Protein AF-A0AA40D6B0-F1 (afdb_monomer_lite)

Organism: NCBI:txid330535

Structure (mmCIF, N/CA/C/O backbone):
data_AF-A0AA40D6B0-F1
#
_entry.id   AF-A0AA40D6B0-F1
#
loop_
_atom_site.group_PDB
_atom_site.id
_atom_site.type_symbol
_atom_site.label_atom_id
_atom_site.label_alt_id
_atom_site.label_comp_id
_atom_site.label_asym_id
_atom_site.label_entity_id
_atom_site.label_seq_id
_atom_site.pdbx_PDB_ins_code
_atom_site.Cartn_x
_atom_site.Cartn_y
_atom_site.Cartn_z
_atom_site.occupancy
_atom_site.B_iso_or_equiv
_atom_site.auth_seq_id
_atom_site.auth_comp_id
_atom_site.auth_asym_id
_atom_site.auth_atom_id
_atom_site.pdbx_PDB_model_num
ATOM 1 N N . MET A 1 1 ? 41.787 24.509 -33.066 1.00 54.81 1 MET A N 1
ATOM 2 C CA . MET A 1 1 ? 41.442 23.442 -34.029 1.00 54.81 1 MET A CA 1
ATOM 3 C C . MET A 1 1 ? 39.941 23.500 -34.248 1.00 54.81 1 MET A C 1
ATOM 5 O O . MET A 1 1 ? 39.210 23.389 -33.275 1.00 54.81 1 MET A O 1
ATOM 9 N N . ALA A 1 2 ? 39.492 23.813 -35.464 1.00 54.34 2 ALA A N 1
ATOM 10 C CA . ALA A 1 2 ? 38.065 23.870 -35.783 1.00 54.34 2 ALA A CA 1
ATOM 11 C C . ALA A 1 2 ? 37.517 22.438 -35.947 1.00 54.34 2 ALA A C 1
ATOM 13 O O . ALA A 1 2 ? 38.224 21.619 -36.532 1.00 54.34 2 ALA A O 1
ATOM 14 N N . PRO A 1 3 ? 36.305 22.114 -35.461 1.00 53.44 3 PRO A N 1
ATOM 15 C CA . PRO A 1 3 ? 35.686 20.817 -35.722 1.00 53.44 3 PRO A CA 1
ATOM 16 C C . PRO A 1 3 ? 35.373 20.719 -37.221 1.00 53.44 3 PRO A C 1
ATOM 18 O O . PRO A 1 3 ? 34.547 21.473 -37.748 1.00 53.44 3 PRO A O 1
ATOM 21 N N . THR A 1 4 ? 36.114 19.857 -37.920 1.00 58.81 4 THR A N 1
ATOM 22 C CA . THR A 1 4 ? 36.087 19.703 -39.384 1.00 58.81 4 THR A CA 1
ATOM 23 C C . THR A 1 4 ? 35.099 18.646 -39.872 1.00 58.81 4 THR A C 1
ATOM 25 O O . THR A 1 4 ? 34.942 18.508 -41.081 1.00 58.81 4 THR A O 1
ATOM 28 N N . SER A 1 5 ? 34.421 17.919 -38.979 1.00 75.69 5 SER A N 1
ATOM 29 C CA . SER A 1 5 ? 33.371 16.973 -39.363 1.00 75.69 5 SER A CA 1
ATOM 30 C C . SER A 1 5 ? 31.989 17.584 -39.141 1.00 75.69 5 SER A C 1
ATOM 32 O O . SER A 1 5 ? 31.692 18.112 -38.068 1.00 75.69 5 SER A O 1
ATOM 34 N N . SER A 1 6 ? 31.136 17.520 -40.165 1.00 80.94 6 SER A N 1
ATOM 35 C CA . SER A 1 6 ? 29.722 17.913 -40.080 1.00 80.94 6 SER A CA 1
ATOM 36 C C . SER A 1 6 ? 28.976 17.142 -38.982 1.00 80.94 6 SER A C 1
ATOM 38 O O . SER A 1 6 ? 28.042 17.676 -38.383 1.00 80.94 6 SER A O 1
ATOM 40 N N . ASP A 1 7 ? 29.423 15.922 -38.681 1.00 86.06 7 ASP A N 1
ATOM 41 C CA . ASP A 1 7 ? 28.786 15.038 -37.706 1.00 86.06 7 ASP A CA 1
ATOM 42 C C . ASP A 1 7 ? 28.981 15.533 -36.266 1.00 86.06 7 ASP A C 1
ATOM 44 O O . ASP A 1 7 ? 28.035 15.525 -35.479 1.00 86.06 7 ASP A O 1
ATOM 48 N N . ASP A 1 8 ? 30.151 16.091 -35.937 1.00 87.38 8 ASP A N 1
ATOM 49 C CA . ASP A 1 8 ? 30.430 16.617 -34.591 1.00 87.38 8 ASP A CA 1
ATOM 50 C C . ASP A 1 8 ? 29.523 17.808 -34.243 1.00 87.38 8 ASP A C 1
ATOM 52 O O . ASP A 1 8 ? 29.125 17.999 -33.092 1.00 87.38 8 ASP A O 1
ATOM 56 N N . ARG A 1 9 ? 29.162 18.616 -35.251 1.00 86.81 9 ARG A N 1
ATOM 57 C CA . ARG A 1 9 ? 28.245 19.752 -35.074 1.00 86.81 9 ARG A CA 1
ATOM 58 C C . ARG A 1 9 ? 26.816 19.290 -34.837 1.00 86.81 9 ARG A C 1
ATOM 60 O O . ARG A 1 9 ? 26.123 19.895 -34.021 1.00 86.81 9 ARG A O 1
ATOM 67 N N . LEU A 1 10 ? 26.386 18.235 -35.530 1.00 90.81 10 LEU A N 1
ATOM 68 C CA . LEU A 1 10 ? 25.055 17.668 -35.348 1.00 90.81 10 LEU A CA 1
ATOM 69 C C . LEU A 1 10 ? 24.913 17.062 -33.949 1.00 90.81 10 LEU A C 1
ATOM 71 O O . LEU A 1 10 ? 23.942 17.371 -33.269 1.00 90.81 10 LEU A O 1
ATOM 75 N N . VAL A 1 11 ? 25.915 16.303 -33.491 1.00 92.06 11 VAL A N 1
ATOM 76 C CA . VAL A 1 11 ? 25.941 15.712 -32.142 1.00 92.06 11 VAL A CA 1
ATOM 77 C C . VAL A 1 11 ? 25.932 16.788 -31.053 1.00 92.06 11 VAL A C 1
ATOM 79 O O . VAL A 1 11 ? 25.199 16.678 -30.069 1.00 92.06 11 VAL A O 1
ATOM 82 N N . ALA A 1 12 ? 26.715 17.859 -31.220 1.00 90.38 12 ALA A N 1
ATOM 83 C CA . ALA A 1 12 ? 26.714 18.973 -30.273 1.00 90.38 12 ALA A CA 1
ATOM 84 C C . ALA A 1 12 ? 25.355 19.692 -30.228 1.00 90.38 12 ALA A C 1
ATOM 86 O O . ALA A 1 12 ? 24.886 20.071 -29.151 1.00 90.38 12 ALA A O 1
ATOM 87 N N . PHE A 1 13 ? 24.705 19.860 -31.382 1.00 93.44 13 PHE A N 1
ATOM 88 C CA . PHE A 1 13 ? 23.382 20.469 -31.470 1.00 93.44 13 PHE A CA 1
ATOM 89 C C . PHE A 1 13 ? 22.302 19.602 -30.815 1.00 93.44 13 PHE A C 1
ATOM 91 O O . PHE A 1 13 ? 21.553 20.118 -29.988 1.00 93.44 13 PHE A O 1
ATOM 98 N N . THR A 1 14 ? 22.244 18.299 -31.118 1.00 95.06 14 THR A N 1
ATOM 99 C CA . THR A 1 14 ? 21.262 17.388 -30.505 1.00 95.06 14 THR A CA 1
ATOM 100 C C . THR A 1 14 ? 21.425 17.333 -28.997 1.00 95.06 14 THR A C 1
ATOM 102 O O . THR A 1 14 ? 20.436 17.485 -28.293 1.00 95.06 14 THR A O 1
ATOM 105 N N . LYS A 1 15 ? 22.661 17.254 -28.493 1.00 94.56 15 LYS A N 1
ATOM 106 C CA . LYS A 1 15 ? 22.916 17.277 -27.048 1.00 94.56 15 LYS A CA 1
ATOM 107 C C . LYS A 1 15 ? 22.452 18.579 -26.391 1.00 94.56 15 LYS A C 1
ATOM 109 O O . LYS A 1 15 ? 21.847 18.561 -25.329 1.00 94.56 15 LYS A O 1
ATOM 114 N N . THR A 1 16 ? 22.702 19.719 -27.036 1.00 96.44 16 THR A N 1
ATOM 115 C CA . THR A 1 16 ? 22.241 21.021 -26.524 1.00 96.44 16 THR A CA 1
ATOM 116 C C . THR A 1 16 ? 20.712 21.099 -26.490 1.00 96.44 16 THR A C 1
ATOM 118 O O . THR A 1 16 ? 20.136 21.676 -25.568 1.00 96.44 16 THR A O 1
ATOM 121 N N . LEU A 1 17 ? 20.048 20.522 -27.494 1.00 95.81 17 LEU A N 1
ATOM 122 C CA . LEU A 1 17 ? 18.593 20.470 -27.575 1.00 95.81 17 LEU A CA 1
ATOM 123 C C . LEU A 1 17 ? 17.996 19.535 -26.511 1.00 95.81 17 LEU A C 1
ATOM 125 O O . LEU A 1 17 ? 17.029 19.917 -25.859 1.00 95.81 17 LEU A O 1
ATOM 129 N N . GLU A 1 18 ? 18.591 18.361 -26.296 1.00 95.00 18 GLU A N 1
ATOM 130 C CA . GLU A 1 18 ? 18.224 17.427 -25.224 1.00 95.00 18 GLU A CA 1
ATOM 131 C C . GLU A 1 18 ? 18.365 18.085 -23.846 1.00 95.00 18 GLU A C 1
ATOM 133 O O . GLU A 1 18 ? 17.383 18.152 -23.109 1.00 95.00 18 GLU A O 1
ATOM 138 N N . ASP A 1 19 ? 19.519 18.693 -23.547 1.00 95.62 19 ASP A N 1
ATOM 139 C CA . ASP A 1 19 ? 19.758 19.408 -22.285 1.00 95.62 19 ASP A CA 1
ATOM 140 C C . ASP A 1 19 ? 18.732 20.538 -22.063 1.00 95.62 19 ASP A C 1
ATOM 142 O O . ASP A 1 19 ? 18.303 20.808 -20.936 1.00 95.62 19 ASP A O 1
ATOM 146 N N . MET A 1 20 ? 18.331 21.234 -23.133 1.00 96.56 20 MET A N 1
ATOM 147 C CA . MET A 1 20 ? 17.322 22.291 -23.063 1.00 96.56 20 MET A CA 1
ATOM 148 C C . MET A 1 20 ? 15.933 21.725 -22.748 1.00 96.56 20 MET A C 1
ATOM 150 O O . MET A 1 20 ? 15.234 22.279 -21.896 1.00 96.56 20 MET A O 1
ATOM 154 N N . ILE A 1 21 ? 15.540 20.631 -23.406 1.00 95.06 21 ILE A N 1
ATOM 155 C CA . ILE A 1 21 ? 14.257 19.958 -23.173 1.00 95.06 21 ILE A CA 1
ATOM 156 C C . ILE A 1 21 ? 14.207 19.402 -21.749 1.00 95.06 21 ILE A C 1
ATOM 158 O O . ILE A 1 21 ? 13.226 19.638 -21.045 1.00 95.06 21 ILE A O 1
ATOM 162 N N . GLU A 1 22 ? 15.267 18.736 -21.289 1.00 94.00 22 GLU A N 1
ATOM 163 C CA . GLU A 1 22 ? 15.346 18.188 -19.933 1.00 94.00 22 GLU A CA 1
ATOM 164 C C . GLU A 1 22 ? 15.198 19.280 -18.872 1.00 94.00 22 GLU A C 1
ATOM 166 O O . GLU A 1 22 ? 14.419 19.125 -17.932 1.00 94.00 22 GLU A O 1
ATOM 171 N N . ARG A 1 23 ? 15.870 20.427 -19.040 1.00 94.50 23 ARG A N 1
ATOM 172 C CA . ARG A 1 23 ? 15.739 21.558 -18.107 1.00 94.50 23 ARG A CA 1
ATOM 173 C C . ARG A 1 23 ? 14.337 22.153 -18.098 1.00 94.50 23 ARG A C 1
ATOM 175 O O . ARG A 1 23 ? 13.827 22.474 -17.026 1.00 94.50 23 ARG A O 1
ATOM 182 N N . GLN A 1 24 ? 13.712 22.308 -19.266 1.00 96.06 24 GLN A N 1
ATOM 183 C CA . GLN A 1 24 ? 12.342 22.819 -19.347 1.00 96.06 24 GLN A CA 1
ATOM 184 C C . GLN A 1 24 ? 11.347 21.853 -18.701 1.00 96.06 24 GLN A C 1
ATOM 186 O O . GLN A 1 24 ? 10.485 22.280 -17.934 1.00 96.06 24 GLN A O 1
ATOM 191 N N . PHE A 1 25 ? 11.497 20.555 -18.956 1.00 95.56 25 PHE A N 1
ATOM 192 C CA . PHE A 1 25 ? 10.619 19.535 -18.400 1.00 95.56 25 PHE A CA 1
ATOM 193 C C . PHE A 1 25 ? 10.797 19.385 -16.884 1.00 95.56 25 PHE A C 1
ATOM 195 O O . PHE A 1 25 ? 9.809 19.345 -16.155 1.00 95.56 25 PHE A O 1
ATOM 202 N N . ALA A 1 26 ? 12.039 19.404 -16.389 1.00 92.12 26 ALA A N 1
ATOM 203 C CA . ALA A 1 26 ? 12.329 19.397 -14.956 1.00 92.12 26 ALA A CA 1
ATOM 204 C C . ALA A 1 26 ? 11.724 20.617 -14.244 1.00 92.12 26 ALA A C 1
ATOM 206 O O . ALA A 1 26 ? 11.118 20.468 -13.184 1.00 92.12 26 ALA A O 1
ATOM 207 N N . GLY A 1 27 ? 11.819 21.808 -14.849 1.00 94.75 27 GLY A N 1
ATOM 208 C CA . GLY A 1 27 ? 11.202 23.022 -14.313 1.00 94.75 27 GLY A CA 1
ATOM 209 C C . GLY A 1 27 ? 9.675 22.935 -14.236 1.00 94.75 27 GLY A C 1
ATOM 210 O O . GLY A 1 27 ? 9.091 23.334 -13.230 1.00 94.75 27 GLY A O 1
ATOM 211 N N . LEU A 1 28 ? 9.028 22.365 -15.258 1.00 95.50 28 LEU A N 1
ATOM 212 C CA . LEU A 1 28 ? 7.577 22.147 -15.268 1.00 95.50 28 LEU A CA 1
ATOM 213 C C . LEU A 1 28 ? 7.137 21.138 -14.203 1.00 95.50 28 LEU A C 1
ATOM 215 O O . LEU A 1 28 ? 6.195 21.416 -13.465 1.00 95.50 28 LEU A O 1
ATOM 219 N N . ILE A 1 29 ? 7.835 20.003 -14.079 1.00 91.00 29 ILE A N 1
ATOM 220 C CA . ILE A 1 29 ? 7.545 19.005 -13.038 1.00 91.00 29 ILE A CA 1
ATOM 221 C C . ILE A 1 29 ? 7.697 19.624 -11.648 1.00 91.00 29 ILE A C 1
ATOM 223 O O . ILE A 1 29 ? 6.833 19.436 -10.793 1.00 91.00 29 ILE A O 1
ATOM 227 N N . GLN A 1 30 ? 8.775 20.374 -11.417 1.00 94.44 30 GLN A N 1
ATOM 228 C CA . GLN A 1 30 ? 9.025 21.009 -10.128 1.00 94.44 30 GLN A CA 1
ATOM 229 C C . GLN A 1 30 ? 7.938 22.035 -9.780 1.00 94.44 30 GLN A C 1
ATOM 231 O O . GLN A 1 30 ? 7.460 22.048 -8.646 1.00 94.44 30 GLN A O 1
ATOM 236 N N . ALA A 1 31 ? 7.516 22.857 -10.746 1.00 95.25 31 ALA A N 1
ATOM 237 C CA . ALA A 1 31 ? 6.443 23.828 -10.552 1.00 95.25 31 ALA A CA 1
ATOM 238 C C . ALA A 1 31 ? 5.094 23.151 -10.255 1.00 95.25 31 ALA A C 1
ATOM 240 O O . ALA A 1 31 ? 4.370 23.588 -9.362 1.00 95.25 31 ALA A O 1
ATOM 241 N N . GLU A 1 32 ? 4.772 22.062 -10.955 1.00 93.75 32 GLU A N 1
ATOM 242 C CA . GLU A 1 32 ? 3.533 21.311 -10.736 1.00 93.75 32 GLU A CA 1
ATOM 243 C C . GLU A 1 32 ? 3.512 20.639 -9.357 1.00 93.75 32 GLU A C 1
ATOM 245 O O . GLU A 1 32 ? 2.513 20.705 -8.639 1.00 93.75 32 GLU A O 1
ATOM 250 N N . PHE A 1 33 ? 4.640 20.053 -8.946 1.00 92.19 33 PHE A N 1
ATOM 251 C CA . PHE A 1 33 ? 4.791 19.464 -7.618 1.00 92.19 33 PHE A CA 1
ATOM 252 C C . PHE A 1 33 ? 4.651 20.517 -6.515 1.00 92.19 33 PHE A C 1
ATOM 254 O O . PHE A 1 33 ? 3.981 20.284 -5.509 1.00 92.19 33 PHE A O 1
ATOM 261 N N . GLN A 1 34 ? 5.235 21.700 -6.717 1.00 95.31 34 GLN A N 1
ATOM 262 C CA . GLN A 1 34 ? 5.090 22.811 -5.787 1.00 95.31 34 GLN A CA 1
ATOM 263 C C . GLN A 1 34 ? 3.631 23.278 -5.687 1.00 95.31 34 GLN A C 1
ATOM 265 O O . GLN A 1 34 ? 3.122 23.413 -4.577 1.00 95.31 34 GLN A O 1
ATOM 270 N N . ARG A 1 35 ? 2.931 23.433 -6.819 1.00 97.06 35 ARG A N 1
ATOM 271 C CA . ARG A 1 35 ? 1.509 23.811 -6.844 1.00 97.06 35 ARG A CA 1
ATOM 272 C C . ARG A 1 35 ? 0.638 22.807 -6.087 1.00 97.06 35 ARG A C 1
ATOM 274 O O . ARG A 1 35 ? -0.221 23.204 -5.308 1.00 97.06 35 ARG A O 1
ATOM 281 N N . MET A 1 36 ? 0.867 21.512 -6.299 1.00 92.19 36 MET A N 1
ATOM 282 C CA . MET A 1 36 ? 0.123 20.443 -5.629 1.00 92.19 36 MET A CA 1
ATOM 283 C C . MET A 1 36 ? 0.378 20.422 -4.115 1.00 92.19 36 MET A C 1
ATOM 285 O O . MET A 1 36 ? -0.558 20.222 -3.343 1.00 92.19 36 MET A O 1
ATOM 289 N N . ASN A 1 37 ? 1.614 20.676 -3.674 1.00 92.38 37 ASN A N 1
ATOM 290 C CA . ASN A 1 37 ? 1.920 20.808 -2.247 1.00 92.38 37 ASN A CA 1
ATOM 291 C C . ASN A 1 37 ? 1.229 22.025 -1.622 1.00 92.38 37 ASN A C 1
ATOM 293 O O . ASN A 1 37 ? 0.647 21.905 -0.548 1.00 92.38 37 ASN A O 1
ATOM 297 N N . GLU A 1 38 ? 1.242 23.173 -2.302 1.00 95.88 38 GLU A N 1
ATOM 298 C CA . GLU A 1 38 ? 0.545 24.379 -1.841 1.00 95.88 38 GLU A CA 1
ATOM 299 C C . GLU A 1 38 ? -0.972 24.149 -1.742 1.00 95.88 38 GLU A C 1
ATOM 301 O O . GLU A 1 38 ? -1.598 24.536 -0.754 1.00 95.88 38 GLU A O 1
ATOM 306 N N . GLU A 1 39 ? -1.567 23.462 -2.720 1.00 96.12 39 GLU A N 1
ATOM 307 C CA . GLU A 1 39 ? -2.980 23.077 -2.692 1.00 96.12 39 GLU A CA 1
ATOM 308 C C . GLU A 1 39 ? -3.293 22.130 -1.525 1.00 96.12 39 GLU A C 1
ATOM 310 O O . GLU A 1 39 ? -4.270 22.337 -0.799 1.00 96.12 39 GLU A O 1
ATOM 315 N N . HIS A 1 40 ? -2.444 21.129 -1.289 1.00 92.94 40 HIS A N 1
ATOM 316 C CA . HIS A 1 40 ? -2.605 20.209 -0.168 1.00 92.94 40 HIS A CA 1
ATOM 317 C C . HIS A 1 40 ? -2.492 20.931 1.185 1.00 92.94 40 HIS A C 1
ATOM 319 O O . HIS A 1 40 ? -3.321 20.711 2.071 1.00 92.94 40 HIS A O 1
ATOM 325 N N . ASP A 1 41 ? -1.550 21.863 1.336 1.00 93.81 41 ASP A N 1
ATOM 326 C CA . ASP A 1 41 ? -1.407 22.680 2.546 1.00 93.81 41 ASP A CA 1
ATOM 327 C C . ASP A 1 41 ? -2.636 23.567 2.801 1.00 93.81 41 ASP A C 1
ATOM 329 O O . ASP A 1 41 ? -3.060 23.734 3.952 1.00 93.81 41 ASP A O 1
ATOM 333 N N . ILE A 1 42 ? -3.247 24.110 1.741 1.00 96.19 42 ILE A N 1
ATOM 334 C CA . ILE A 1 42 ? -4.511 24.855 1.828 1.00 96.19 42 ILE A CA 1
ATOM 335 C C . ILE A 1 42 ? -5.635 23.940 2.326 1.00 96.19 42 ILE A C 1
ATOM 337 O O . ILE A 1 42 ? -6.359 24.313 3.252 1.00 96.19 42 ILE A O 1
ATOM 341 N N . GLN A 1 43 ? -5.764 22.732 1.771 1.00 93.81 43 GLN A N 1
ATOM 342 C CA . GLN A 1 43 ? -6.783 21.765 2.195 1.00 93.81 43 GLN A CA 1
ATOM 343 C C . GLN A 1 43 ? -6.597 21.340 3.658 1.00 93.81 43 GLN A C 1
ATOM 345 O O . GLN A 1 43 ? -7.561 21.318 4.428 1.00 93.81 43 GLN A O 1
ATOM 350 N N . VAL A 1 44 ? -5.358 21.070 4.079 1.00 89.94 44 VAL A N 1
ATOM 351 C CA . VAL A 1 44 ? -5.028 20.730 5.471 1.00 89.94 44 VAL A CA 1
ATOM 352 C C . VAL A 1 44 ? -5.377 21.880 6.417 1.00 89.94 44 VAL A C 1
ATOM 354 O O . VAL A 1 44 ? -5.906 21.641 7.506 1.00 89.94 44 VAL A O 1
ATOM 357 N N . ARG A 1 45 ? -5.118 23.132 6.025 1.00 96.38 45 ARG A N 1
ATOM 358 C CA . ARG A 1 45 ? -5.485 24.311 6.823 1.00 96.38 45 ARG A CA 1
ATOM 359 C C . ARG A 1 45 ? -7.001 24.448 6.963 1.00 96.38 45 ARG A C 1
ATOM 361 O O . ARG A 1 45 ? -7.479 24.587 8.085 1.00 96.38 45 ARG A O 1
ATOM 368 N N . ALA A 1 46 ? -7.745 24.310 5.866 1.00 95.38 46 ALA A N 1
ATOM 369 C CA . ALA A 1 46 ? -9.206 24.371 5.875 1.00 95.38 46 ALA A CA 1
ATOM 370 C C . ALA A 1 46 ? -9.834 23.262 6.742 1.00 95.38 46 ALA A C 1
ATOM 372 O O . ALA A 1 46 ? -10.778 23.508 7.493 1.00 95.38 46 ALA A O 1
ATOM 373 N N . LEU A 1 47 ? -9.287 22.041 6.693 1.00 92.44 47 LEU A N 1
ATOM 374 C CA . LEU A 1 47 ? -9.725 20.939 7.555 1.00 92.44 47 LEU A CA 1
ATOM 375 C C . LEU A 1 47 ? -9.457 21.221 9.037 1.00 92.44 47 LEU A C 1
ATOM 377 O O . LEU A 1 47 ? -10.311 20.938 9.876 1.00 92.44 47 LEU A O 1
ATOM 381 N N . LYS A 1 48 ? -8.300 21.806 9.373 1.00 91.12 48 LYS A N 1
ATOM 382 C CA . LYS A 1 48 ? -7.988 22.215 10.751 1.00 91.12 48 LYS A CA 1
ATOM 383 C C . LYS A 1 48 ? -8.950 23.288 11.255 1.00 91.12 48 LYS A C 1
ATOM 385 O O . LYS A 1 48 ? -9.423 23.180 12.383 1.00 91.12 48 LYS A O 1
ATOM 390 N N . GLU A 1 49 ? -9.256 24.292 10.439 1.00 95.31 49 GLU A N 1
ATOM 391 C CA . GLU A 1 49 ? -10.222 25.343 10.785 1.00 95.31 49 GLU A CA 1
ATOM 392 C C . GLU A 1 49 ? -11.615 24.757 11.040 1.00 95.31 49 GLU A C 1
ATOM 394 O O . GLU A 1 49 ? -12.184 24.996 12.105 1.00 95.31 49 GLU A O 1
ATOM 399 N N . ARG A 1 50 ? -12.107 23.881 10.152 1.00 92.81 50 ARG A N 1
ATOM 400 C CA . ARG A 1 50 ? -13.391 23.186 10.346 1.00 92.81 50 ARG A CA 1
ATOM 401 C C . ARG A 1 50 ? -13.415 22.359 11.632 1.00 92.81 50 ARG A C 1
ATOM 403 O O . ARG A 1 50 ? -14.384 22.421 12.382 1.00 92.81 50 ARG A O 1
ATOM 410 N N . LEU A 1 51 ? -12.339 21.628 11.927 1.00 92.19 51 LEU A N 1
ATOM 411 C CA . LEU A 1 51 ? -12.224 20.863 13.170 1.00 92.19 51 LEU A CA 1
ATOM 412 C C . LEU A 1 51 ? -12.293 21.775 14.407 1.00 92.19 51 LEU A C 1
ATOM 414 O O . LEU A 1 51 ? -12.916 21.423 15.410 1.00 92.19 51 LEU A O 1
ATOM 418 N N . HIS A 1 52 ? -11.662 22.951 14.355 1.00 91.31 52 HIS A N 1
ATOM 419 C CA . HIS A 1 52 ? -11.736 23.938 15.432 1.00 91.31 52 HIS A CA 1
ATOM 420 C C . HIS A 1 52 ? -13.149 24.513 15.601 1.00 91.31 52 HIS A C 1
ATOM 422 O O . HIS A 1 52 ? -13.602 24.658 16.740 1.00 91.31 52 HIS A O 1
ATOM 428 N N . GLU A 1 53 ? -13.854 24.794 14.505 1.00 93.44 53 GLU A N 1
ATOM 429 C CA . GLU A 1 53 ? -15.247 25.251 14.521 1.00 93.44 53 GLU A CA 1
ATOM 430 C C . GLU A 1 53 ? -16.187 24.193 15.105 1.00 93.44 53 GLU A C 1
ATOM 432 O O . GLU A 1 53 ? -16.936 24.487 16.039 1.00 93.44 53 GLU A O 1
ATOM 437 N N . GLU A 1 54 ? -16.108 22.947 14.633 1.00 90.50 54 GLU A N 1
ATOM 438 C CA . GLU A 1 54 ? -16.912 21.832 15.146 1.00 90.50 54 GLU A CA 1
ATOM 439 C C . GLU A 1 54 ? -16.643 21.589 16.634 1.00 90.50 54 GLU A C 1
ATOM 441 O O . GLU A 1 54 ? -17.573 21.422 17.426 1.00 90.50 54 GLU A O 1
ATOM 446 N N . LYS A 1 55 ? -15.376 21.663 17.057 1.00 90.31 55 LYS A N 1
ATOM 447 C CA . LYS A 1 55 ? -15.003 21.584 18.473 1.00 90.31 55 LYS A CA 1
ATOM 448 C C . LYS A 1 55 ? -15.638 22.711 19.292 1.00 90.31 55 LYS A C 1
ATOM 450 O O . LYS A 1 55 ? -16.143 22.459 20.387 1.00 90.31 55 LYS A O 1
ATOM 455 N N . ALA A 1 56 ? -15.622 23.946 18.795 1.00 89.50 56 ALA A N 1
ATOM 456 C CA . ALA A 1 56 ? -16.235 25.082 19.480 1.00 89.50 56 ALA A CA 1
ATOM 457 C C . ALA A 1 56 ? -17.766 24.936 19.578 1.00 89.50 56 ALA A C 1
ATOM 459 O O . ALA A 1 56 ? -18.345 25.193 20.640 1.00 89.50 56 ALA A O 1
ATOM 460 N N . GLN A 1 57 ? -18.417 24.461 18.513 1.00 86.50 57 GLN A N 1
ATOM 461 C CA . GLN A 1 57 ? -19.853 24.166 18.495 1.00 86.50 57 GLN A CA 1
ATOM 462 C C . GLN A 1 57 ? -20.217 23.049 19.476 1.00 86.50 57 GLN A C 1
ATOM 464 O O . GLN A 1 57 ? -21.170 23.187 20.250 1.00 86.50 57 GLN A O 1
ATOM 469 N N . PHE A 1 58 ? -19.429 21.972 19.504 1.00 89.12 58 PHE A N 1
ATOM 470 C CA . PHE A 1 58 ? -19.610 20.871 20.443 1.00 89.12 58 PHE A CA 1
ATOM 471 C C . PHE A 1 58 ? -19.499 21.356 21.889 1.00 89.12 58 PHE A C 1
ATOM 473 O O . PHE A 1 58 ? -20.395 21.102 22.689 1.00 89.12 58 PHE A O 1
ATOM 480 N N . LEU A 1 59 ? -18.453 22.119 22.222 1.00 85.81 59 LEU A N 1
ATOM 481 C CA . LEU A 1 59 ? -18.272 22.673 23.567 1.00 85.81 59 LEU A CA 1
ATOM 482 C C . LEU A 1 59 ? -19.408 23.618 23.965 1.00 85.81 59 LEU A C 1
ATOM 484 O O . LEU A 1 59 ? -19.835 23.606 25.117 1.00 85.81 59 LEU A O 1
ATOM 488 N N . THR A 1 60 ? -19.919 24.418 23.030 1.00 85.31 60 THR A N 1
ATOM 489 C CA . THR A 1 60 ? -21.056 25.316 23.281 1.00 85.31 60 THR A CA 1
ATOM 490 C C . THR A 1 60 ? -22.330 24.522 23.567 1.00 85.31 60 THR A C 1
ATOM 492 O O . THR A 1 60 ? -23.006 24.780 24.562 1.00 85.31 60 THR A O 1
ATOM 495 N N . THR A 1 61 ? -22.617 23.503 22.754 1.00 80.94 61 THR A N 1
ATOM 496 C CA . THR A 1 61 ? -23.760 22.594 22.942 1.00 80.94 61 THR A CA 1
ATOM 497 C C . THR A 1 61 ? -23.653 21.835 24.259 1.00 80.94 61 THR A C 1
ATOM 499 O O . THR A 1 61 ? -24.615 21.774 25.023 1.00 80.94 61 THR A O 1
ATOM 502 N N . ALA A 1 62 ? -22.464 21.316 24.567 1.00 81.56 62 ALA A N 1
ATOM 503 C CA . ALA A 1 62 ? -22.190 20.630 25.817 1.00 81.56 62 ALA A CA 1
ATOM 504 C C . ALA A 1 62 ? -22.420 21.568 27.010 1.00 81.56 62 ALA A C 1
ATOM 506 O O . ALA A 1 62 ? -23.110 21.187 27.951 1.00 81.56 62 ALA A O 1
ATOM 507 N N . LYS A 1 63 ? -21.911 22.809 26.970 1.00 81.50 63 LYS A N 1
ATOM 508 C CA . LYS A 1 63 ? -22.135 23.818 28.022 1.00 81.50 63 LYS A CA 1
ATOM 509 C C . LYS A 1 63 ? -23.613 24.168 28.194 1.00 81.50 63 LYS A C 1
ATOM 511 O O . LYS A 1 63 ? -24.071 24.274 29.328 1.00 81.50 63 LYS A O 1
ATOM 516 N N . ALA A 1 64 ? -24.369 24.302 27.105 1.00 77.31 64 ALA A N 1
ATOM 517 C CA . ALA A 1 64 ? -25.811 24.544 27.166 1.00 77.31 64 ALA A CA 1
ATOM 518 C C . ALA A 1 64 ? -26.571 23.359 27.796 1.00 77.31 64 ALA A C 1
ATOM 520 O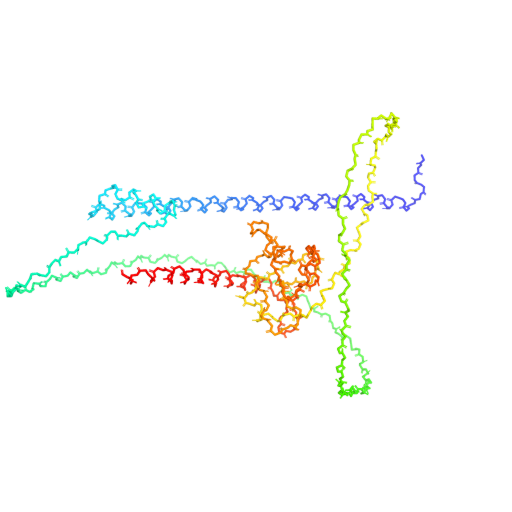 O . ALA A 1 64 ? -27.435 23.554 28.654 1.00 77.31 64 ALA A O 1
ATOM 521 N N . ALA A 1 65 ? -26.205 22.125 27.435 1.00 73.31 65 ALA A N 1
ATOM 522 C CA . ALA A 1 65 ? -26.746 20.915 28.051 1.00 73.31 65 ALA A CA 1
ATOM 523 C C . ALA A 1 65 ? -26.360 20.811 29.538 1.00 73.31 65 ALA A C 1
ATOM 525 O O . ALA A 1 65 ? -27.179 20.429 30.373 1.00 73.31 65 ALA A O 1
ATOM 526 N N . ALA A 1 66 ? -25.140 21.222 29.891 1.00 70.44 66 ALA A N 1
ATOM 527 C CA . ALA A 1 66 ? -24.644 21.238 31.260 1.00 70.44 66 ALA A CA 1
ATOM 528 C C . ALA A 1 66 ? -25.385 22.226 32.150 1.00 70.44 66 ALA A C 1
ATOM 530 O O . ALA A 1 66 ? -25.813 21.871 33.244 1.00 70.44 66 ALA A O 1
ATOM 531 N N . ALA A 1 67 ? -25.611 23.446 31.661 1.00 69.06 67 ALA A N 1
ATOM 532 C CA . ALA A 1 67 ? -26.376 24.463 32.375 1.00 69.06 67 ALA A CA 1
ATOM 533 C C . ALA A 1 67 ? -27.788 23.974 32.757 1.00 69.06 67 ALA A C 1
ATOM 535 O O . ALA A 1 67 ? -28.393 24.505 33.684 1.00 69.06 67 ALA A O 1
ATOM 536 N N . SER A 1 68 ? -28.284 22.913 32.108 1.00 60.78 68 SER A N 1
ATOM 537 C CA . SER A 1 68 ? -29.566 22.286 32.420 1.00 60.78 68 SER A CA 1
ATOM 538 C C . SER A 1 68 ? -29.560 21.278 33.587 1.00 60.78 68 SER A C 1
ATOM 540 O O . SER A 1 68 ? -30.655 20.810 33.891 1.00 60.78 68 SER A O 1
ATOM 542 N N . LYS A 1 69 ? -28.421 20.952 34.250 1.00 64.69 69 LYS A N 1
ATOM 543 C CA . LYS A 1 69 ? -28.305 20.298 35.603 1.00 64.69 69 LYS A CA 1
ATOM 544 C C . LYS A 1 69 ? -26.913 19.722 35.972 1.00 64.69 69 LYS A C 1
ATOM 546 O O . LYS A 1 69 ? -26.784 19.060 37.000 1.00 64.69 69 LYS A O 1
ATOM 551 N N . ILE A 1 70 ? -25.868 19.932 35.177 1.00 62.34 70 ILE A N 1
ATOM 552 C CA . ILE A 1 70 ? -24.520 19.375 35.386 1.00 62.34 70 ILE A CA 1
ATOM 553 C C . ILE A 1 70 ? -23.576 20.495 35.847 1.00 62.34 70 ILE A C 1
ATOM 555 O O . ILE A 1 70 ? -23.485 21.539 35.206 1.00 62.34 70 ILE A O 1
ATOM 559 N N . SER A 1 71 ? -22.870 20.289 36.963 1.00 68.31 71 SER A N 1
ATOM 560 C CA . SER A 1 71 ? -21.902 21.265 37.481 1.00 68.31 71 SER A CA 1
ATOM 561 C C . SER A 1 71 ? -20.764 21.499 36.477 1.00 68.31 71 SER A C 1
ATOM 563 O O . SER A 1 71 ? -20.242 20.540 35.904 1.00 68.31 71 SER A O 1
ATOM 565 N N . GLY A 1 72 ? -20.370 22.763 36.271 1.00 67.25 72 GLY A N 1
ATOM 566 C CA . GLY A 1 72 ? -19.372 23.167 35.265 1.00 67.25 72 GLY A CA 1
ATOM 567 C C . GLY A 1 72 ? -18.056 22.382 35.330 1.00 67.25 72 GLY A C 1
ATOM 568 O O . GLY A 1 72 ? -17.530 21.989 34.292 1.00 67.25 72 GLY A O 1
ATOM 569 N N . ASP A 1 73 ? -17.611 22.023 36.537 1.00 69.12 73 ASP A N 1
ATOM 570 C CA . ASP A 1 73 ? -16.377 21.257 36.769 1.00 69.12 73 ASP A CA 1
ATOM 571 C C . ASP A 1 73 ? -16.392 19.859 36.125 1.00 69.12 73 ASP A C 1
ATOM 573 O O . ASP A 1 73 ? -15.365 19.365 35.657 1.00 69.12 73 ASP A O 1
ATOM 577 N N . LYS A 1 74 ? -17.565 19.211 36.048 1.00 65.12 74 LYS A N 1
ATOM 578 C CA . LYS A 1 74 ? -17.702 17.896 35.397 1.00 65.12 74 LYS A CA 1
ATOM 579 C C . LYS A 1 74 ? -17.619 18.003 33.882 1.00 65.12 74 LYS A C 1
ATOM 581 O O . LYS A 1 74 ? -17.205 17.049 33.224 1.00 65.12 74 LYS A O 1
ATOM 586 N N . LEU A 1 75 ? -17.997 19.151 33.327 1.00 67.44 75 LEU A N 1
ATOM 587 C CA . LEU A 1 75 ? -17.953 19.352 31.892 1.00 67.44 75 LEU A CA 1
ATOM 588 C C . LEU A 1 75 ? -16.551 19.644 31.382 1.00 67.44 75 LEU A C 1
ATOM 590 O O . LEU A 1 75 ? -16.164 19.098 30.352 1.00 67.44 75 LEU A O 1
ATOM 594 N N . ASP A 1 76 ? -15.785 20.448 32.115 1.00 70.06 76 ASP A N 1
ATOM 595 C CA . ASP A 1 76 ? -14.389 20.704 31.769 1.00 70.06 76 ASP A CA 1
ATOM 596 C C . ASP A 1 76 ? -13.547 19.424 31.899 1.00 70.06 76 ASP A C 1
ATOM 598 O O . ASP A 1 76 ? -12.682 19.169 31.060 1.00 70.06 76 ASP A O 1
ATOM 602 N N . ALA A 1 77 ? -13.861 18.547 32.861 1.00 68.62 77 ALA A N 1
ATOM 603 C CA . ALA A 1 77 ? -13.252 17.220 32.965 1.00 68.62 77 ALA A CA 1
ATOM 604 C C . ALA A 1 77 ? -13.610 16.298 31.779 1.00 68.62 77 ALA A C 1
ATOM 606 O O . ALA A 1 77 ? -12.730 15.636 31.230 1.00 68.62 77 ALA A O 1
ATOM 607 N N . LEU A 1 78 ? -14.874 16.278 31.337 1.00 64.69 78 LEU A N 1
ATOM 608 C CA . LEU A 1 78 ? -15.317 15.502 30.168 1.00 64.69 78 LEU A CA 1
ATOM 609 C C . LEU A 1 78 ? -14.711 16.019 28.859 1.00 64.69 78 LEU A C 1
ATOM 611 O O . LEU A 1 78 ? -14.225 15.229 28.052 1.00 64.69 78 LEU A O 1
ATOM 615 N N . ALA A 1 79 ? -14.687 17.338 28.667 1.00 71.44 79 ALA A N 1
ATOM 616 C CA . ALA A 1 79 ? -14.054 17.971 27.516 1.00 71.44 79 ALA A CA 1
ATOM 617 C C . ALA A 1 79 ? -12.554 17.652 27.462 1.00 71.44 79 ALA A C 1
ATOM 619 O O . ALA A 1 79 ? -12.026 17.336 26.396 1.00 71.44 79 ALA A O 1
ATOM 620 N N . LYS A 1 80 ? -11.876 17.677 28.616 1.00 71.25 80 LYS A N 1
ATOM 621 C CA . LYS A 1 80 ? -10.462 17.317 28.734 1.00 71.25 80 LYS A CA 1
ATOM 622 C C . LYS A 1 80 ? -10.215 15.827 28.466 1.00 71.25 80 LYS A C 1
ATOM 624 O O . LYS A 1 80 ? -9.275 15.510 27.749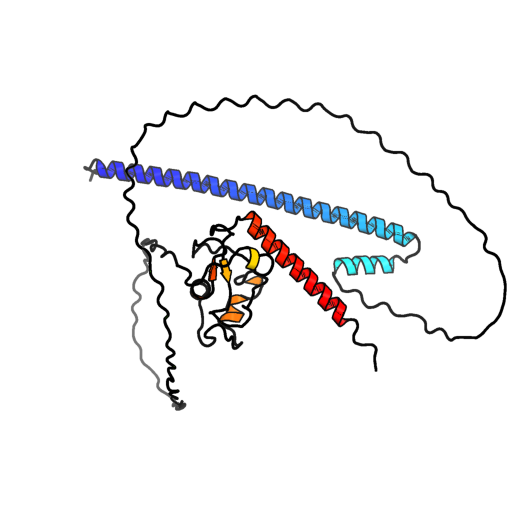 1.00 71.25 80 LYS A O 1
ATOM 629 N N . ASN A 1 81 ? -11.079 14.929 28.940 1.00 64.50 81 ASN A N 1
ATOM 630 C CA . ASN A 1 81 ? -10.958 13.485 28.692 1.00 64.50 81 ASN A CA 1
ATOM 631 C C . ASN A 1 81 ? -11.217 13.099 27.226 1.00 64.50 81 ASN A C 1
ATOM 633 O O . ASN A 1 81 ? -10.495 12.265 26.682 1.00 64.50 81 ASN A O 1
ATOM 637 N N . LEU A 1 82 ? -12.184 13.748 26.566 1.00 64.50 82 LEU A N 1
ATOM 638 C CA . LEU A 1 82 ? -12.426 13.596 25.126 1.00 64.50 82 LEU A CA 1
ATOM 639 C C . LEU A 1 82 ? -11.240 14.097 24.287 1.00 64.50 82 LEU A C 1
ATOM 641 O O . LEU A 1 82 ? -10.906 13.486 23.276 1.00 64.50 82 LEU A O 1
ATOM 645 N N . LEU A 1 83 ? -10.584 15.182 24.714 1.00 65.06 83 LEU A N 1
ATOM 646 C CA . LEU A 1 83 ? -9.399 15.737 24.049 1.00 65.06 83 LEU A CA 1
ATOM 647 C C . LEU A 1 83 ? -8.124 14.927 24.287 1.00 65.06 83 LEU A C 1
ATOM 649 O O . LEU A 1 83 ? -7.291 14.835 23.391 1.00 65.06 83 LEU A O 1
ATOM 653 N N . GLU A 1 84 ? -7.960 14.352 25.476 1.00 67.81 84 GLU A N 1
ATOM 654 C CA . GLU A 1 84 ? -6.797 13.531 25.823 1.00 67.81 84 GLU A CA 1
ATOM 655 C C . GLU A 1 84 ? -6.925 12.077 25.340 1.00 67.81 84 GLU A C 1
ATOM 657 O O . GLU A 1 84 ? -6.010 11.286 25.565 1.00 67.81 84 GLU A O 1
ATOM 662 N N . GLY A 1 85 ? -8.033 11.699 24.683 1.00 47.75 85 GLY A N 1
ATOM 663 C CA . GLY A 1 85 ? -8.248 10.335 24.187 1.00 47.75 85 GLY A CA 1
ATOM 664 C C . GLY A 1 85 ? -8.129 9.275 25.288 1.00 47.75 85 GLY A C 1
ATOM 665 O O . GLY A 1 85 ? -7.776 8.126 25.018 1.00 47.75 85 GLY A O 1
ATOM 666 N N . LYS A 1 86 ? -8.364 9.658 26.549 1.00 47.09 86 LYS A N 1
ATOM 667 C CA . LYS A 1 86 ? -8.224 8.758 27.689 1.00 47.09 86 LYS A CA 1
ATOM 668 C C . LYS A 1 86 ? -9.516 7.985 27.876 1.00 47.09 86 LYS A C 1
ATOM 670 O O . LYS A 1 86 ? -10.565 8.572 28.131 1.00 47.09 86 LYS A O 1
ATOM 675 N N . LYS A 1 87 ? -9.388 6.656 27.771 1.00 51.53 87 LYS A N 1
ATOM 676 C CA . LYS A 1 87 ? -10.336 5.658 28.285 1.00 51.53 87 LYS A CA 1
ATOM 677 C C . LYS A 1 87 ? -10.993 6.178 29.563 1.00 51.53 87 LYS A C 1
ATOM 679 O O . LYS A 1 87 ? -10.290 6.490 30.524 1.00 51.53 87 LYS A O 1
ATOM 684 N N . GLU A 1 88 ? -12.319 6.256 29.547 1.00 40.84 88 GLU A N 1
ATOM 685 C CA . GLU A 1 88 ? -13.123 6.525 30.736 1.00 40.84 88 GLU A CA 1
ATOM 686 C C . GLU A 1 88 ? -12.685 5.611 31.896 1.00 40.84 88 GLU A C 1
ATOM 688 O O . GLU A 1 88 ? -12.468 4.413 31.677 1.00 40.84 88 GLU A O 1
ATOM 693 N N . PRO A 1 89 ? -12.561 6.126 33.131 1.00 45.53 89 PRO A N 1
ATOM 694 C CA . PRO A 1 89 ? -12.559 5.259 34.296 1.00 45.53 89 PRO A CA 1
ATOM 695 C C . PRO A 1 89 ? -13.960 4.641 34.470 1.00 45.53 89 PRO A C 1
ATOM 697 O O . PRO A 1 89 ? -14.961 5.298 34.168 1.00 45.53 89 PRO A O 1
ATOM 700 N N . PRO A 1 90 ? -14.053 3.385 34.941 1.00 44.00 90 PRO A N 1
ATOM 701 C CA . PRO A 1 90 ? -15.328 2.707 35.124 1.00 44.00 90 PRO A CA 1
ATOM 702 C C . PRO A 1 90 ? -16.188 3.471 36.131 1.00 44.00 90 PRO A C 1
ATOM 704 O O . PRO A 1 90 ? -15.704 3.915 37.173 1.00 44.00 90 PRO A O 1
ATOM 707 N N . ALA A 1 91 ? -17.468 3.626 35.796 1.00 47.47 91 ALA A N 1
ATOM 708 C CA . ALA A 1 91 ? -18.458 4.236 36.664 1.00 47.47 91 ALA A CA 1
ATOM 709 C C . ALA A 1 91 ? -18.494 3.509 38.016 1.00 47.47 91 ALA A C 1
ATOM 711 O O . ALA A 1 91 ? -18.760 2.308 38.083 1.00 47.47 91 ALA A O 1
ATOM 712 N N . GLU A 1 92 ? -18.242 4.252 39.093 1.00 45.62 92 GLU A N 1
ATOM 713 C CA . GLU A 1 92 ? -18.499 3.798 40.453 1.00 45.62 92 GLU A CA 1
ATOM 714 C C . GLU A 1 92 ? -19.986 3.445 40.590 1.00 45.62 92 GLU A C 1
ATOM 716 O O . GLU A 1 92 ? -20.875 4.300 40.553 1.00 45.62 92 GLU A O 1
ATOM 721 N N . SER A 1 93 ? -20.238 2.144 40.733 1.00 45.06 93 SER A N 1
ATOM 722 C CA . SER A 1 93 ? -21.506 1.546 41.135 1.00 45.06 93 SER A CA 1
ATOM 723 C C . SER A 1 93 ? -21.860 2.016 42.547 1.00 45.06 93 SER A C 1
ATOM 725 O O . SER A 1 93 ? -21.492 1.407 43.553 1.00 45.06 93 SER A O 1
ATOM 727 N N . CYS A 1 94 ? -22.588 3.122 42.617 1.00 39.50 94 CYS A N 1
ATOM 728 C CA . CYS A 1 94 ? -23.211 3.606 43.833 1.00 39.50 94 CYS A CA 1
ATOM 729 C C . CYS A 1 94 ? -24.481 2.782 44.118 1.00 39.50 94 CYS A C 1
ATOM 731 O O . CYS A 1 94 ? -25.409 2.784 43.312 1.00 39.50 94 CYS A O 1
ATOM 733 N N . GLY A 1 95 ? -24.539 2.128 45.283 1.00 37.34 95 GLY A N 1
ATOM 734 C CA . GLY A 1 95 ? -25.813 1.821 45.942 1.00 37.34 95 GLY A CA 1
ATOM 735 C C . GLY A 1 95 ? -26.200 0.350 46.074 1.00 37.34 95 GLY A C 1
ATOM 736 O O . GLY A 1 95 ? -27.159 -0.107 45.462 1.00 37.34 95 GLY A O 1
ATOM 737 N N . SER A 1 96 ? -25.544 -0.349 47.002 1.00 45.28 96 SER A N 1
ATOM 738 C CA . SER A 1 96 ? -26.187 -1.417 47.776 1.00 45.28 96 SER A CA 1
ATOM 739 C C . SER A 1 96 ? -27.354 -0.809 48.565 1.00 45.28 96 SER A C 1
ATOM 741 O O . SER A 1 96 ? -27.136 -0.001 49.468 1.00 45.28 96 SER A O 1
ATOM 743 N N . MET A 1 97 ? -28.594 -1.161 48.215 1.00 38.31 97 MET A N 1
ATOM 744 C CA . MET A 1 97 ? -29.771 -0.876 49.036 1.00 38.31 97 MET A CA 1
ATOM 745 C C . MET A 1 97 ? -30.384 -2.186 49.520 1.00 38.31 97 MET A C 1
ATOM 747 O O . MET A 1 97 ? -30.858 -3.017 48.747 1.00 38.31 97 MET A O 1
ATOM 751 N N . HIS A 1 98 ? -30.342 -2.345 50.841 1.00 40.44 98 HIS A N 1
ATOM 752 C CA . HIS A 1 98 ? -31.038 -3.365 51.603 1.00 40.44 98 HIS A CA 1
ATOM 753 C C . HIS A 1 98 ? -32.519 -3.461 51.223 1.00 40.44 98 HIS A C 1
ATOM 755 O O . HIS A 1 98 ? -33.242 -2.466 51.192 1.00 40.44 98 HIS A O 1
ATOM 761 N N . MET A 1 99 ? -32.979 -4.697 51.028 1.00 37.28 99 MET A N 1
ATOM 762 C CA . MET A 1 99 ? -34.397 -5.021 50.987 1.00 37.28 99 MET A CA 1
ATOM 763 C C . MET A 1 99 ? -35.011 -4.863 52.379 1.00 37.28 99 MET A C 1
ATOM 765 O O . MET A 1 99 ? -34.781 -5.683 53.266 1.00 37.28 99 MET A O 1
ATOM 769 N N . ILE A 1 100 ? -35.841 -3.836 52.552 1.00 44.34 100 ILE A N 1
ATOM 770 C CA . ILE A 1 100 ? -36.829 -3.770 53.629 1.00 44.34 100 ILE A CA 1
ATOM 771 C C . ILE A 1 100 ? -38.193 -4.074 53.004 1.00 44.34 100 ILE A C 1
ATOM 773 O O . ILE A 1 100 ? -38.666 -3.359 52.124 1.00 44.34 100 ILE A O 1
ATOM 777 N N . LYS A 1 101 ? -38.804 -5.172 53.462 1.00 44.09 101 LYS A N 1
ATOM 778 C CA . LYS A 1 101 ? -40.214 -5.513 53.234 1.00 44.09 101 LYS A CA 1
ATOM 779 C C . LYS A 1 101 ? -41.105 -4.377 53.742 1.00 44.09 101 LYS A C 1
ATOM 781 O O . LYS A 1 101 ? -40.988 -3.993 54.902 1.00 44.09 101 LYS A O 1
ATOM 786 N N . GLY A 1 102 ? -42.035 -3.914 52.914 1.00 37.53 102 GLY A N 1
ATOM 787 C CA . GLY A 1 102 ? -43.055 -2.952 53.319 1.00 37.53 102 GLY A CA 1
ATOM 788 C C . GLY A 1 102 ? -44.202 -2.902 52.320 1.00 37.53 102 GLY A C 1
ATOM 789 O O . GLY A 1 102 ? -44.052 -2.384 51.220 1.00 37.53 102 GLY A O 1
ATOM 790 N N . ASP A 1 103 ? -45.326 -3.482 52.723 1.00 37.56 103 ASP A N 1
ATOM 791 C CA . ASP A 1 103 ? -46.608 -3.492 52.030 1.00 37.56 103 ASP A CA 1
ATOM 792 C C . ASP A 1 103 ? -47.257 -2.102 51.902 1.00 37.56 103 ASP A C 1
ATOM 794 O O . ASP A 1 103 ? -47.151 -1.271 52.798 1.00 37.56 103 ASP A O 1
ATOM 798 N N . LYS A 1 104 ? -48.078 -1.984 50.845 1.00 43.53 104 LYS A N 1
ATOM 799 C CA . LYS A 1 104 ? -49.249 -1.100 50.656 1.00 43.53 104 LYS A CA 1
ATOM 800 C C . LYS A 1 104 ? -49.037 0.422 50.625 1.00 43.53 104 LYS A C 1
ATOM 802 O O . LYS A 1 104 ? -48.616 1.032 51.595 1.00 43.53 104 LYS A O 1
ATOM 807 N N . LEU A 1 105 ? -49.524 1.010 49.522 1.00 38.44 105 LEU A N 1
ATOM 808 C CA . LEU A 1 105 ? -50.457 2.156 49.374 1.00 38.44 105 LEU A CA 1
ATOM 809 C C . LEU A 1 105 ? -50.210 2.761 47.969 1.00 38.44 105 LEU A C 1
ATOM 811 O O . LEU A 1 105 ? -49.127 3.242 47.677 1.00 38.44 105 LEU A O 1
ATOM 815 N N . SER A 1 106 ? -51.072 2.520 46.976 1.00 48.75 106 SER A N 1
ATOM 816 C CA . SER A 1 106 ? -52.249 3.338 46.629 1.00 48.75 106 SER A CA 1
ATOM 817 C C . SER A 1 106 ? -51.943 4.825 46.390 1.00 48.75 106 SER A C 1
ATOM 819 O O . SER A 1 106 ? -52.079 5.621 47.314 1.00 48.75 106 SER A O 1
ATOM 821 N N . ALA A 1 107 ? -51.654 5.205 45.138 1.00 37.47 107 ALA A N 1
ATOM 822 C CA . ALA A 1 107 ? -52.006 6.517 44.578 1.00 37.47 107 ALA A CA 1
ATOM 823 C C . ALA A 1 107 ? -51.960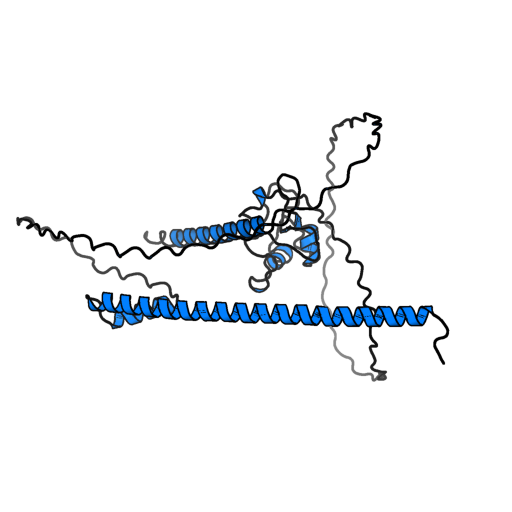 6.511 43.033 1.00 37.47 107 ALA A C 1
ATOM 825 O O . ALA A 1 107 ? -51.053 5.946 42.426 1.00 37.47 107 ALA A O 1
ATOM 826 N N . SER A 1 108 ? -52.976 7.135 42.434 1.00 39.72 108 SER A N 1
ATOM 827 C CA . SER A 1 108 ? -53.258 7.297 41.000 1.00 39.72 108 SER A CA 1
ATOM 828 C C . SER A 1 108 ? -52.163 7.994 40.179 1.00 39.72 108 SER A C 1
ATOM 830 O O . SER A 1 108 ? -51.482 8.874 40.705 1.00 39.72 108 SER A O 1
ATOM 832 N N . PRO A 1 109 ? -52.087 7.745 38.856 1.00 55.00 109 PRO A N 1
ATOM 833 C CA . PRO A 1 109 ? -51.333 8.590 37.938 1.00 55.00 109 PRO A CA 1
ATOM 834 C C . PRO A 1 109 ? -52.204 9.703 37.324 1.00 55.00 109 PRO A C 1
ATOM 836 O O . PRO A 1 109 ? -53.336 9.476 36.896 1.00 55.00 109 PRO A O 1
ATOM 839 N N . VAL A 1 110 ? -51.635 10.907 37.245 1.00 45.66 110 VAL A N 1
ATOM 840 C CA . VAL A 1 110 ? -52.118 12.040 36.437 1.00 45.66 110 VAL A CA 1
ATOM 841 C C . VAL A 1 110 ? -51.418 11.982 35.072 1.00 45.66 110 VAL A C 1
ATOM 843 O O . VAL A 1 110 ? -50.194 11.842 35.052 1.00 45.66 110 VAL A O 1
ATOM 846 N N . PRO A 1 111 ? -52.120 12.108 33.930 1.00 52.72 111 PRO A N 1
ATOM 847 C CA . PRO A 1 111 ? -51.471 12.202 32.631 1.00 52.72 111 PRO A CA 1
ATOM 848 C C . PRO A 1 111 ? -51.161 13.669 32.304 1.00 52.72 111 PRO A C 1
ATOM 850 O O . PRO A 1 111 ? -52.059 14.508 32.272 1.00 52.72 111 PRO A O 1
ATOM 853 N N . ILE A 1 112 ? -49.896 13.983 32.023 1.00 41.00 112 ILE A N 1
ATOM 854 C CA . ILE A 1 112 ? -49.516 15.251 31.391 1.00 41.00 112 ILE A CA 1
ATOM 855 C C . ILE A 1 112 ? -49.228 14.943 29.924 1.00 41.00 112 ILE A C 1
ATOM 857 O O . ILE A 1 112 ? -48.216 14.331 29.587 1.00 41.00 112 ILE A O 1
ATOM 861 N N . ALA A 1 113 ? -50.163 15.331 29.061 1.00 44.75 113 ALA A N 1
ATOM 862 C CA . ALA A 1 113 ? -49.986 15.341 27.620 1.00 44.75 113 ALA A CA 1
ATOM 863 C C . ALA A 1 113 ? -49.170 16.580 27.223 1.00 44.75 113 ALA A C 1
ATOM 865 O O . ALA A 1 113 ? -49.586 17.704 27.496 1.00 44.75 113 ALA A O 1
ATOM 866 N N . SER A 1 114 ? -48.040 16.372 26.547 1.00 45.16 114 SER A N 1
ATOM 867 C CA . SER A 1 114 ? -47.319 17.425 25.828 1.00 45.16 114 SER A CA 1
ATOM 868 C C . SER A 1 114 ? -47.340 17.102 24.340 1.00 45.16 114 SER A C 1
ATOM 870 O O . SER A 1 114 ? -46.503 16.365 23.829 1.00 45.16 114 SER A O 1
ATOM 872 N N . THR A 1 115 ? -48.339 17.646 23.653 1.00 47.28 115 THR A N 1
ATOM 873 C CA . THR A 1 115 ? -48.387 17.787 22.196 1.00 47.28 115 THR A CA 1
ATOM 874 C C . THR A 1 115 ? -47.505 18.961 21.779 1.00 47.28 115 THR A C 1
ATOM 876 O O . THR A 1 115 ? -47.878 20.116 21.977 1.00 47.28 115 THR A O 1
ATOM 879 N N . SER A 1 116 ? -46.348 18.677 21.189 1.00 49.22 116 SER A N 1
ATOM 880 C CA . SER A 1 116 ? -45.548 19.649 20.442 1.00 49.22 116 SER A CA 1
ATOM 881 C C . SER A 1 116 ? -45.880 19.541 18.951 1.00 49.22 116 SER A C 1
ATOM 883 O O . SER A 1 116 ? -45.727 18.491 18.331 1.00 49.22 116 SER A O 1
ATOM 885 N N . ALA A 1 117 ? -46.384 20.640 18.390 1.00 58.00 117 ALA A N 1
ATOM 886 C CA . ALA A 1 117 ? -46.658 20.790 16.965 1.00 58.00 117 ALA A CA 1
ATOM 887 C C . ALA A 1 117 ? -45.348 20.854 16.145 1.00 58.00 117 ALA A C 1
ATOM 889 O O . ALA A 1 117 ? -44.337 21.342 16.657 1.00 58.00 117 ALA A O 1
ATOM 890 N N . PRO A 1 118 ? -45.344 20.396 14.879 1.00 57.84 118 PRO A N 1
ATOM 891 C CA . PRO A 1 118 ? -44.165 20.444 14.022 1.00 57.84 118 PRO A CA 1
ATOM 892 C C . PRO A 1 118 ? -43.893 21.868 13.511 1.00 57.84 118 PRO A C 1
ATOM 894 O O . PRO A 1 118 ? -44.812 22.614 13.171 1.00 57.84 118 PRO A O 1
ATOM 897 N N . ALA A 1 119 ? -42.611 22.231 13.453 1.00 61.50 119 ALA A N 1
ATOM 898 C CA . ALA A 1 119 ? -42.136 23.510 12.933 1.00 61.50 119 ALA A CA 1
ATOM 899 C C . ALA A 1 119 ? -42.366 23.637 11.407 1.00 61.50 119 ALA A C 1
ATOM 901 O O . ALA A 1 119 ? -42.316 22.629 10.696 1.00 61.50 119 ALA A O 1
ATOM 902 N N . PRO A 1 120 ? -42.603 24.856 10.885 1.00 61.91 120 PRO A N 1
ATOM 903 C CA . PRO A 1 120 ? -42.854 25.088 9.465 1.00 61.91 120 PRO A CA 1
ATOM 904 C C . PRO A 1 120 ? -41.591 24.896 8.613 1.00 61.91 120 PRO A C 1
ATOM 906 O O . PRO A 1 120 ? -40.484 25.253 9.015 1.00 61.91 120 PRO A O 1
ATOM 909 N N . ALA A 1 121 ? -41.781 24.340 7.415 1.00 60.28 121 ALA A N 1
ATOM 910 C CA . ALA A 1 121 ? -40.717 24.093 6.449 1.00 60.28 121 ALA A CA 1
ATOM 911 C C . ALA A 1 121 ? -40.116 25.407 5.902 1.00 60.28 121 ALA A C 1
ATOM 913 O O . ALA A 1 121 ? -40.858 26.366 5.666 1.00 60.28 121 ALA A O 1
ATOM 914 N N . PRO A 1 122 ? -38.792 25.463 5.669 1.00 69.44 122 PRO A N 1
ATOM 915 C CA . PRO A 1 122 ? -38.144 26.633 5.089 1.00 69.44 122 PRO A CA 1
ATOM 916 C C . PRO A 1 122 ? -38.479 26.798 3.592 1.00 69.44 122 PRO A C 1
ATOM 918 O O . PRO A 1 122 ? -38.754 25.811 2.903 1.00 69.44 122 PRO A O 1
ATOM 921 N N . PRO A 1 123 ? -38.441 28.038 3.069 1.00 63.22 123 PRO A N 1
ATOM 922 C CA . PRO A 1 123 ? -38.766 28.331 1.677 1.00 63.22 123 PRO A CA 1
ATOM 923 C C . PRO A 1 123 ? -37.718 27.755 0.715 1.00 63.22 123 PRO A C 1
ATOM 925 O O . PRO A 1 123 ? -36.512 27.882 0.929 1.00 63.22 123 PRO A O 1
ATOM 928 N N . SER A 1 124 ? -38.192 27.131 -0.363 1.00 65.75 124 SER A N 1
ATOM 929 C CA . SER A 1 124 ? -37.355 26.567 -1.424 1.00 65.75 124 SER A CA 1
ATOM 930 C C . SER A 1 124 ? -36.592 27.660 -2.178 1.00 65.75 124 SER A C 1
ATOM 932 O O . SER A 1 124 ? -37.169 28.667 -2.587 1.00 65.75 124 SER A O 1
ATOM 934 N N . ALA A 1 125 ? -35.288 27.448 -2.368 1.00 63.78 125 ALA A N 1
ATOM 935 C CA . ALA A 1 125 ? -34.411 28.364 -3.087 1.00 63.78 125 ALA A CA 1
ATOM 936 C C . ALA A 1 125 ? -34.720 28.396 -4.602 1.00 63.78 125 ALA A C 1
ATOM 938 O O . ALA A 1 125 ? -35.096 27.368 -5.173 1.00 63.78 125 ALA A O 1
ATOM 939 N N . PRO A 1 126 ? -34.541 29.550 -5.271 1.00 60.38 126 PRO A N 1
ATOM 940 C CA . PRO A 1 126 ? -34.799 29.695 -6.699 1.00 60.38 126 PRO A CA 1
ATOM 941 C C . PRO A 1 126 ? -33.768 28.932 -7.542 1.00 60.38 126 PRO A C 1
ATOM 943 O O . PRO A 1 126 ? -32.559 29.110 -7.398 1.00 60.38 126 PRO A O 1
ATOM 946 N N . THR A 1 127 ? -34.260 28.090 -8.450 1.00 57.16 127 THR A N 1
ATOM 947 C CA . THR A 1 127 ? -33.451 27.355 -9.428 1.00 57.16 127 THR A CA 1
ATOM 948 C C . THR A 1 127 ? -32.978 28.303 -10.530 1.00 57.16 127 THR A C 1
ATOM 950 O O . THR A 1 127 ? -33.791 28.842 -11.280 1.00 57.16 127 THR A O 1
ATOM 953 N N . LEU A 1 128 ? -31.665 28.513 -10.637 1.00 64.19 128 LEU A N 1
ATOM 954 C CA . LEU A 1 128 ? -31.064 29.237 -11.759 1.00 64.19 128 LEU A CA 1
ATOM 955 C C . LEU A 1 128 ? -30.939 28.316 -12.990 1.00 64.19 128 LEU A C 1
ATOM 957 O O . LEU A 1 128 ? -30.645 27.129 -12.831 1.00 64.19 128 LEU A O 1
ATOM 961 N N . PRO A 1 129 ? -31.148 28.836 -14.213 1.00 61.50 129 PRO A N 1
ATOM 962 C CA . PRO A 1 129 ? -31.048 28.048 -15.435 1.00 61.50 129 PRO A CA 1
ATOM 963 C C . PRO A 1 129 ? -29.591 27.672 -15.735 1.00 61.50 129 PRO A C 1
ATOM 965 O O . PRO A 1 129 ? -28.705 28.526 -15.782 1.00 61.50 129 PRO A O 1
ATOM 968 N N . VAL A 1 130 ? -29.358 26.380 -15.962 1.00 70.25 130 VAL A N 1
ATOM 969 C CA . VAL A 1 130 ? -28.061 25.833 -16.378 1.00 70.25 130 VAL A CA 1
ATOM 970 C C . VAL A 1 130 ? -27.838 26.153 -17.865 1.00 70.25 130 VAL A C 1
ATOM 972 O O . VAL A 1 130 ? -28.708 25.834 -18.681 1.00 70.25 130 VAL A O 1
ATOM 975 N N . PRO A 1 131 ? -26.711 26.777 -18.254 1.00 65.31 131 PRO A N 1
ATOM 976 C CA . PRO A 1 131 ? -26.403 27.039 -19.655 1.00 65.31 131 PRO A CA 1
ATOM 977 C C . PRO A 1 131 ? -26.098 25.739 -20.410 1.00 65.31 131 PRO A C 1
ATOM 979 O O . PRO A 1 131 ? -25.447 24.834 -19.889 1.00 65.31 131 PRO A O 1
ATOM 982 N N . ALA A 1 132 ? -26.582 25.657 -21.651 1.00 71.44 132 ALA A N 1
ATOM 983 C CA . ALA A 1 132 ? -26.398 24.493 -22.510 1.00 71.44 132 ALA A CA 1
ATOM 984 C C . ALA A 1 132 ? -24.911 24.280 -22.866 1.00 71.44 132 ALA A C 1
ATOM 986 O O . ALA A 1 132 ? -24.205 25.255 -23.143 1.00 71.44 132 ALA A O 1
ATOM 987 N N . PRO A 1 133 ? -24.428 23.024 -22.889 1.00 71.94 133 PRO A N 1
ATOM 988 C CA . PRO A 1 133 ? -23.051 22.726 -23.255 1.00 71.94 133 PRO A CA 1
ATOM 989 C C . PRO A 1 133 ? -22.786 23.010 -24.745 1.00 71.94 133 PRO A C 1
ATOM 991 O O . PRO A 1 133 ? -23.689 22.867 -25.576 1.00 71.94 133 PRO A O 1
ATOM 994 N N . PRO A 1 134 ? -21.549 23.399 -25.105 1.00 71.88 134 PRO A N 1
ATOM 995 C CA . PRO A 1 134 ? -21.174 23.660 -26.488 1.00 71.88 134 PRO A CA 1
ATOM 996 C C . PRO A 1 134 ? -21.166 22.370 -27.332 1.00 71.88 134 PRO A C 1
ATOM 998 O O . PRO A 1 134 ? -20.903 21.284 -26.807 1.00 71.88 134 PRO A O 1
ATOM 1001 N N . PRO A 1 135 ? -21.434 22.469 -28.647 1.00 68.75 135 PRO A N 1
ATOM 1002 C CA . PRO A 1 135 ? -21.475 21.315 -29.535 1.00 68.75 135 PRO A CA 1
ATOM 1003 C C . PRO A 1 135 ? -20.083 20.701 -29.726 1.00 68.75 135 PRO A C 1
ATOM 1005 O O . PRO A 1 135 ? -19.107 21.394 -30.014 1.00 68.75 135 PRO A O 1
ATOM 1008 N N . VAL A 1 136 ? -20.015 19.377 -29.588 1.00 72.00 136 VAL A N 1
ATOM 1009 C CA . VAL A 1 136 ? -18.802 18.578 -29.800 1.00 72.00 136 VAL A CA 1
ATOM 1010 C C . VAL A 1 136 ? -18.507 18.489 -31.307 1.00 72.00 136 VAL A C 1
ATOM 1012 O O . VAL A 1 136 ? -19.412 18.148 -32.074 1.00 72.00 136 VAL A O 1
ATOM 1015 N N . PRO A 1 137 ? -17.275 18.778 -31.767 1.00 63.91 137 PRO A N 1
ATOM 1016 C CA . PRO A 1 137 ? -16.907 18.623 -33.171 1.00 63.91 137 PRO A CA 1
ATOM 1017 C C . PRO A 1 137 ? -16.846 17.143 -33.577 1.00 63.91 137 PRO A C 1
ATOM 1019 O O . PRO A 1 137 ? -16.386 16.287 -32.822 1.00 63.91 137 PRO A O 1
ATOM 1022 N N . ALA A 1 138 ? -17.323 16.851 -34.789 1.00 68.00 138 ALA A N 1
ATOM 1023 C CA . ALA A 1 138 ? -17.399 15.498 -35.329 1.00 68.00 138 ALA A CA 1
ATOM 1024 C C . ALA A 1 138 ? -16.000 14.884 -35.561 1.00 68.00 138 ALA A C 1
ATOM 1026 O O . ALA A 1 138 ? -15.100 15.580 -36.040 1.00 68.00 138 ALA A O 1
ATOM 1027 N N . PRO A 1 139 ? -15.809 13.584 -35.269 1.00 67.19 139 PRO A N 1
ATOM 1028 C CA . PRO A 1 139 ? -14.540 12.907 -35.504 1.00 67.19 139 PRO A CA 1
ATOM 1029 C C . PRO A 1 139 ? -14.282 12.679 -37.007 1.00 67.19 139 PRO A C 1
ATOM 1031 O O . PRO A 1 139 ? -15.227 12.464 -37.772 1.00 67.19 139 PRO A O 1
ATOM 1034 N N . PRO A 1 140 ? -13.011 12.689 -37.447 1.00 60.53 140 PRO A N 1
ATOM 1035 C CA . PRO A 1 140 ? -12.647 12.407 -38.829 1.00 60.53 140 PRO A CA 1
ATOM 1036 C C . PRO A 1 140 ? -12.859 10.928 -39.182 1.00 60.53 140 PRO A C 1
ATOM 1038 O O . PRO A 1 140 ? -12.541 10.023 -38.409 1.00 60.53 140 PRO A O 1
ATOM 1041 N N . SER A 1 141 ? -13.393 10.700 -40.381 1.00 59.09 141 SER A N 1
ATOM 1042 C CA . SER A 1 141 ? -13.717 9.388 -40.942 1.00 59.09 141 SER A CA 1
ATOM 1043 C C . SER A 1 141 ? -12.501 8.456 -41.015 1.00 59.09 141 SER A C 1
ATOM 1045 O O . SER A 1 141 ? -11.456 8.816 -41.556 1.00 59.09 141 SER A O 1
ATOM 1047 N N . ALA A 1 142 ? -12.668 7.235 -40.503 1.00 55.53 142 ALA A N 1
ATOM 1048 C CA . ALA A 1 142 ? -11.652 6.186 -40.506 1.00 55.53 142 ALA A CA 1
ATOM 1049 C C . ALA A 1 142 ? -11.310 5.681 -41.930 1.00 55.53 142 ALA A C 1
ATOM 1051 O O . ALA A 1 142 ? -12.190 5.638 -42.796 1.00 55.53 142 ALA A O 1
ATOM 1052 N N . PRO A 1 143 ? -10.058 5.250 -42.181 1.00 57.25 143 PRO A N 1
ATOM 1053 C CA . PRO A 1 143 ? -9.654 4.675 -43.458 1.00 57.25 143 PRO A CA 1
ATOM 1054 C C . PRO A 1 143 ? -10.131 3.223 -43.639 1.00 57.25 143 PRO A C 1
ATOM 1056 O O . PRO A 1 143 ? -10.227 2.433 -42.701 1.00 57.25 143 PRO A O 1
ATOM 1059 N N . VAL A 1 144 ? -10.414 2.895 -44.900 1.00 49.53 144 VAL A N 1
ATOM 1060 C CA . VAL A 1 144 ? -10.940 1.620 -45.411 1.00 49.53 144 VAL A CA 1
ATOM 1061 C C . VAL A 1 144 ? -9.934 0.466 -45.227 1.00 49.53 144 VAL A C 1
ATOM 1063 O O . VAL A 1 144 ? -8.766 0.634 -45.581 1.00 49.53 144 VAL A O 1
ATOM 1066 N N . PRO A 1 145 ? -10.355 -0.731 -44.765 1.00 49.81 145 PRO A N 1
ATOM 1067 C CA . PRO A 1 145 ? -9.464 -1.881 -44.631 1.00 49.81 145 PRO A CA 1
ATOM 1068 C C . PRO A 1 145 ? -9.294 -2.650 -45.952 1.00 49.81 145 PRO A C 1
ATOM 1070 O O . PRO A 1 145 ? -10.264 -3.050 -46.603 1.00 49.81 145 PRO A O 1
ATOM 1073 N N . THR A 1 146 ? -8.043 -2.926 -46.324 1.00 44.28 146 THR A N 1
ATOM 1074 C CA . THR A 1 146 ? -7.669 -3.860 -47.394 1.00 44.28 146 THR A CA 1
ATOM 1075 C C . THR A 1 146 ? -7.600 -5.295 -46.859 1.00 44.28 146 THR A C 1
ATOM 1077 O O . THR A 1 146 ? -7.020 -5.582 -45.815 1.00 44.28 146 THR A O 1
ATOM 1080 N N . LYS A 1 147 ? -8.239 -6.222 -47.583 1.00 43.59 147 LYS A N 1
ATOM 1081 C CA . LYS A 1 147 ? -8.347 -7.648 -47.238 1.00 43.59 147 LYS A CA 1
ATOM 1082 C C . LYS A 1 147 ? -7.001 -8.366 -47.399 1.00 43.59 147 LYS A C 1
ATOM 1084 O O . LYS A 1 147 ? -6.518 -8.501 -48.521 1.00 43.59 147 LYS A O 1
ATOM 1089 N N . ALA A 1 148 ? -6.468 -8.923 -46.313 1.00 42.75 148 ALA A N 1
ATOM 1090 C CA . ALA A 1 148 ? -5.426 -9.949 -46.351 1.00 42.75 148 ALA A CA 1
ATOM 1091 C C . ALA A 1 148 ? -6.050 -11.352 -46.227 1.00 42.75 148 ALA A C 1
ATOM 1093 O O . ALA A 1 148 ? -6.959 -11.594 -45.434 1.00 42.75 148 ALA A O 1
ATOM 1094 N N . LYS A 1 149 ? -5.576 -12.271 -47.070 1.00 42.31 149 LYS A N 1
ATOM 1095 C CA . LYS A 1 149 ? -6.085 -13.631 -47.268 1.00 42.31 149 LYS A CA 1
ATOM 1096 C C . LYS A 1 149 ? -5.468 -14.576 -46.231 1.00 42.31 149 LYS A C 1
ATOM 1098 O O . LYS A 1 149 ? -4.269 -14.828 -46.261 1.00 42.31 149 LYS A O 1
ATOM 1103 N N . VAL A 1 150 ? -6.299 -15.103 -45.333 1.00 39.59 150 VAL A N 1
ATOM 1104 C CA . VAL A 1 150 ? -5.938 -16.141 -44.357 1.00 39.59 150 VAL A CA 1
ATOM 1105 C C . VAL A 1 150 ? -5.926 -17.506 -45.050 1.00 39.59 150 VAL A C 1
ATOM 1107 O O . VAL A 1 150 ? -6.917 -17.905 -45.658 1.00 39.59 150 VAL A O 1
ATOM 1110 N N . THR A 1 151 ? -4.823 -18.244 -44.919 1.00 39.84 151 THR A N 1
ATOM 1111 C CA . THR A 1 151 ? -4.758 -19.681 -45.228 1.00 39.84 151 THR A CA 1
ATOM 1112 C C . THR A 1 151 ? -4.333 -20.401 -43.954 1.00 39.84 151 THR A C 1
ATOM 1114 O O . THR A 1 151 ? -3.165 -20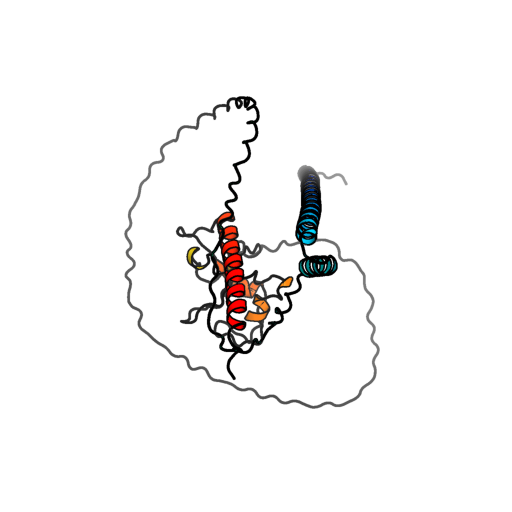.367 -43.579 1.00 39.84 151 THR A O 1
ATOM 1117 N N . ALA A 1 152 ? -5.293 -21.011 -43.259 1.00 40.09 152 ALA A N 1
ATOM 1118 C CA . ALA A 1 152 ? -5.046 -21.810 -42.066 1.00 40.09 152 ALA A CA 1
ATOM 1119 C C . ALA A 1 152 ? -4.727 -23.259 -42.467 1.00 40.09 152 ALA A C 1
ATOM 1121 O O . ALA A 1 152 ? -5.558 -23.942 -43.067 1.00 40.09 152 ALA A O 1
ATOM 1122 N N . LYS A 1 153 ? -3.528 -23.739 -42.118 1.00 36.78 153 LYS A N 1
ATOM 1123 C CA . LYS A 1 153 ? -3.188 -25.168 -42.090 1.00 36.78 153 LYS A CA 1
ATOM 1124 C C . LYS A 1 153 ? -3.313 -25.647 -40.645 1.00 36.78 153 LYS A C 1
ATOM 1126 O O . LYS A 1 153 ? -2.568 -25.223 -39.772 1.00 36.78 153 LYS A O 1
ATOM 1131 N N . ARG A 1 154 ? -4.298 -26.512 -40.417 1.00 36.84 154 ARG A N 1
ATOM 1132 C CA . ARG A 1 154 ? -4.612 -27.171 -39.148 1.00 36.84 154 ARG A CA 1
ATOM 1133 C C . ARG A 1 154 ? -3.739 -28.424 -39.027 1.00 36.84 154 ARG A C 1
ATOM 1135 O O . ARG A 1 154 ? -3.997 -29.400 -39.723 1.00 36.84 154 ARG A O 1
ATOM 1142 N N . SER A 1 155 ? -2.715 -28.402 -38.178 1.00 44.00 155 SER A N 1
ATOM 1143 C CA . SER A 1 155 ? -1.986 -29.602 -37.746 1.00 44.00 155 SER A CA 1
ATOM 1144 C C . SER A 1 155 ? -2.368 -29.907 -36.303 1.00 44.00 155 SER A C 1
ATOM 1146 O O . SER A 1 155 ? -2.050 -29.139 -35.398 1.00 44.00 155 SER A O 1
ATOM 1148 N N . GLY A 1 156 ? -3.108 -30.999 -36.117 1.00 43.69 156 GLY A N 1
ATOM 1149 C CA . GLY A 1 156 ? -3.436 -31.536 -34.805 1.00 43.69 156 GLY A CA 1
ATOM 1150 C C . GLY A 1 156 ? -2.219 -32.206 -34.181 1.00 43.69 156 GLY A C 1
ATOM 1151 O O . GLY A 1 156 ? -1.591 -33.054 -34.809 1.00 43.69 156 GLY A O 1
ATOM 1152 N N . ILE A 1 157 ? -1.918 -31.825 -32.945 1.00 43.41 157 ILE A N 1
ATOM 1153 C CA . ILE A 1 157 ? -1.053 -32.569 -32.034 1.00 43.41 157 ILE A CA 1
ATOM 1154 C C . ILE A 1 157 ? -1.800 -32.585 -30.700 1.00 43.41 157 ILE A C 1
ATOM 1156 O O . ILE A 1 157 ? -1.986 -31.541 -30.079 1.00 43.41 157 ILE A O 1
ATOM 1160 N N . GLN A 1 158 ? -2.301 -33.757 -30.314 1.00 38.00 158 GLN A N 1
ATOM 1161 C CA . GLN A 1 158 ? -2.705 -34.026 -28.937 1.00 38.00 158 GLN A CA 1
ATOM 1162 C C . GLN A 1 158 ? -1.449 -34.298 -28.103 1.00 38.00 158 GLN A C 1
ATOM 1164 O O . GLN A 1 158 ? -0.608 -35.078 -28.554 1.00 38.00 158 GLN A O 1
ATOM 1169 N N . PRO A 1 159 ? -1.326 -33.740 -26.892 1.00 48.19 159 PRO A N 1
ATOM 1170 C CA . PRO A 1 159 ? -0.461 -34.311 -25.879 1.00 48.19 159 PRO A CA 1
ATOM 1171 C C . PRO A 1 159 ? -1.237 -35.338 -25.044 1.00 48.19 159 PRO A C 1
ATOM 1173 O O . PRO A 1 159 ? -2.253 -35.041 -24.417 1.00 48.19 159 PRO A O 1
ATOM 1176 N N . ASP A 1 160 ? -0.720 -36.559 -25.101 1.00 44.69 160 ASP A N 1
ATOM 1177 C CA . ASP A 1 160 ? -1.086 -37.736 -24.325 1.00 44.69 160 ASP A CA 1
ATOM 1178 C C . ASP A 1 160 ? -0.565 -37.576 -22.882 1.00 44.69 160 ASP A C 1
ATOM 1180 O O . ASP A 1 160 ? 0.626 -37.326 -22.669 1.00 44.69 160 ASP A O 1
ATOM 1184 N N . PHE A 1 161 ? -1.452 -37.665 -21.889 1.00 41.53 161 PHE A N 1
ATOM 1185 C CA . PHE A 1 161 ? -1.105 -37.580 -20.468 1.00 41.53 161 PHE A CA 1
ATOM 1186 C C . PHE A 1 161 ? -0.871 -38.988 -19.913 1.00 41.53 161 PHE A C 1
ATOM 1188 O O . PHE A 1 161 ? -1.812 -39.699 -19.560 1.00 41.53 161 PHE A O 1
ATOM 1195 N N . GLY A 1 162 ? 0.398 -39.380 -19.798 1.00 43.66 162 GLY A N 1
ATOM 1196 C CA . GLY A 1 162 ? 0.804 -40.569 -19.045 1.00 43.66 162 GLY A CA 1
ATOM 1197 C C . GLY A 1 162 ? 0.880 -40.303 -17.528 1.00 43.66 162 GLY A C 1
ATOM 1198 O O . GLY A 1 162 ? 1.225 -39.191 -17.122 1.00 43.66 162 GLY A O 1
ATOM 1199 N N . PRO A 1 163 ? 0.606 -41.301 -16.664 1.00 49.62 163 PRO A N 1
ATOM 1200 C CA . PRO A 1 163 ? 0.689 -41.149 -15.215 1.00 49.62 163 PRO A CA 1
ATOM 1201 C C . PRO A 1 163 ? 2.125 -41.380 -14.718 1.00 49.62 163 PRO A C 1
ATOM 1203 O O . PRO A 1 163 ? 2.722 -42.424 -14.982 1.00 49.62 163 PRO A O 1
ATOM 1206 N N . VAL A 1 164 ? 2.675 -40.438 -13.947 1.00 42.72 164 VAL A N 1
ATOM 1207 C CA . VAL A 1 164 ? 3.967 -40.617 -13.265 1.00 42.72 164 VAL A CA 1
ATOM 1208 C C . VAL A 1 164 ? 3.725 -40.963 -11.799 1.00 42.72 164 VAL A C 1
ATOM 1210 O O . VAL A 1 164 ? 3.503 -40.105 -10.951 1.00 42.72 164 VAL A O 1
ATOM 1213 N N . THR A 1 165 ? 3.789 -42.257 -11.503 1.00 45.34 165 THR A N 1
ATOM 1214 C CA . THR A 1 165 ? 4.047 -42.791 -10.162 1.00 45.34 165 THR A CA 1
ATOM 1215 C C . THR A 1 165 ? 5.546 -42.749 -9.871 1.00 45.34 165 THR A C 1
ATOM 1217 O O . THR A 1 165 ? 6.332 -43.142 -10.734 1.00 45.34 165 THR A O 1
ATOM 1220 N N . GLY A 1 166 ? 5.958 -42.412 -8.645 1.00 33.69 166 GLY A N 1
ATOM 1221 C CA . GLY A 1 166 ? 7.293 -42.803 -8.176 1.00 33.69 166 GLY A CA 1
ATOM 1222 C C . GLY A 1 166 ? 7.922 -41.920 -7.109 1.00 33.69 166 GLY A C 1
ATOM 1223 O O . GLY A 1 166 ? 8.717 -41.037 -7.408 1.00 33.69 166 GLY A O 1
ATOM 1224 N N . SER A 1 167 ? 7.639 -42.248 -5.852 1.00 39.84 167 SER A N 1
ATOM 1225 C CA . SER A 1 167 ? 8.371 -41.834 -4.657 1.00 39.84 167 SER A CA 1
ATOM 1226 C C . SER A 1 167 ? 9.876 -42.120 -4.754 1.00 39.84 167 SER A C 1
ATOM 1228 O O . SER A 1 167 ? 10.258 -43.243 -5.082 1.00 39.84 167 SER A O 1
ATOM 1230 N N . LYS A 1 168 ? 10.728 -41.178 -4.325 1.00 35.66 168 LYS A N 1
ATOM 1231 C CA . LYS A 1 168 ? 12.046 -41.487 -3.741 1.00 35.66 168 LYS A CA 1
ATOM 1232 C C . LYS A 1 168 ? 12.372 -40.531 -2.595 1.00 35.66 168 LYS A C 1
ATOM 1234 O O . LYS A 1 168 ? 12.688 -39.365 -2.788 1.00 35.66 168 LYS A O 1
ATOM 1239 N N . THR A 1 169 ? 12.316 -41.089 -1.392 1.00 40.31 169 THR A N 1
ATOM 1240 C CA . THR A 1 169 ? 12.888 -40.565 -0.154 1.00 40.31 169 THR A CA 1
ATOM 1241 C C . THR A 1 169 ? 14.403 -40.412 -0.290 1.00 40.31 169 THR A C 1
ATOM 1243 O O . THR A 1 169 ? 15.086 -41.405 -0.543 1.00 40.31 169 THR A O 1
ATOM 1246 N N . ASN A 1 170 ? 14.944 -39.221 -0.036 1.00 34.62 170 ASN A N 1
ATOM 1247 C CA . ASN A 1 170 ? 16.370 -39.050 0.229 1.00 34.62 170 ASN A CA 1
ATOM 1248 C C . ASN A 1 170 ? 16.578 -38.641 1.689 1.00 34.62 170 ASN A C 1
ATOM 1250 O O . ASN A 1 170 ? 16.425 -37.485 2.066 1.00 34.62 170 ASN A O 1
ATOM 1254 N N . LYS A 1 171 ? 16.966 -39.632 2.501 1.00 39.88 171 LYS A N 1
ATOM 1255 C CA . LYS A 1 171 ? 17.732 -39.423 3.731 1.00 39.88 171 LYS A CA 1
ATOM 1256 C C . LYS A 1 171 ? 19.059 -38.775 3.339 1.00 39.88 171 LYS A C 1
ATOM 1258 O O . LYS A 1 171 ? 19.823 -39.382 2.590 1.00 39.88 171 LYS A O 1
ATOM 1263 N N . ARG A 1 172 ? 19.376 -37.601 3.881 1.00 37.22 172 ARG A N 1
ATOM 1264 C CA . ARG A 1 172 ? 20.755 -37.106 3.903 1.00 37.22 172 ARG A CA 1
ATOM 1265 C C . ARG A 1 172 ? 21.184 -36.742 5.311 1.00 37.22 172 ARG A C 1
ATOM 1267 O O . ARG A 1 172 ? 20.399 -36.285 6.134 1.00 37.22 172 ARG A O 1
ATOM 1274 N N . GLN A 1 173 ? 22.432 -37.113 5.557 1.00 33.78 173 GLN A N 1
ATOM 1275 C CA . GLN A 1 173 ? 23.081 -37.233 6.845 1.00 33.78 173 GLN A CA 1
ATOM 1276 C C . GLN A 1 173 ? 23.276 -35.876 7.506 1.00 33.78 173 GLN A C 1
ATOM 1278 O O . GLN A 1 173 ? 23.754 -34.923 6.899 1.00 33.78 173 GLN A O 1
ATOM 1283 N N . ARG A 1 174 ? 22.989 -35.873 8.802 1.00 31.88 174 ARG A N 1
ATOM 1284 C CA . ARG A 1 174 ? 23.443 -34.897 9.778 1.00 31.88 174 ARG A CA 1
ATOM 1285 C C . ARG A 1 174 ? 24.955 -35.089 9.947 1.00 31.88 174 ARG A C 1
ATOM 1287 O O . ARG A 1 174 ? 25.378 -36.130 10.446 1.00 31.88 174 ARG A O 1
ATOM 1294 N N . VAL A 1 175 ? 25.756 -34.126 9.499 1.00 35.50 175 VAL A N 1
ATOM 1295 C CA . VAL A 1 175 ? 27.186 -34.056 9.824 1.00 35.50 175 VAL A CA 1
ATOM 1296 C C . VAL A 1 175 ? 27.359 -32.916 10.816 1.00 35.50 175 VAL A C 1
ATOM 1298 O O . VAL A 1 175 ? 27.179 -31.751 10.482 1.00 35.50 175 VAL A O 1
ATOM 1301 N N . SER A 1 176 ? 27.642 -33.280 12.062 1.00 35.75 176 SER A N 1
ATOM 1302 C CA . SER A 1 176 ? 28.005 -32.364 13.137 1.00 35.75 176 SER A CA 1
ATOM 1303 C C . SER A 1 176 ? 29.497 -32.056 13.038 1.00 35.75 176 SER A C 1
ATOM 1305 O O . SER A 1 176 ? 30.302 -32.982 13.097 1.00 35.75 176 SER A O 1
ATOM 1307 N N . PHE A 1 177 ? 29.872 -30.780 12.936 1.00 35.84 177 PHE A N 1
ATOM 1308 C CA . PHE A 1 177 ? 31.236 -30.338 13.229 1.00 35.84 177 PHE A CA 1
ATOM 1309 C C . PHE A 1 177 ? 31.221 -29.489 14.495 1.00 35.84 177 PHE A C 1
ATOM 1311 O O . PHE A 1 177 ? 30.477 -28.518 14.606 1.00 35.84 177 PHE A O 1
ATOM 1318 N N . GLY A 1 178 ? 31.989 -29.956 15.477 1.00 33.00 178 GLY A N 1
ATOM 1319 C CA . GLY A 1 178 ? 32.102 -29.372 16.801 1.00 33.00 178 GLY A CA 1
ATOM 1320 C C . GLY A 1 178 ? 32.945 -28.102 16.820 1.00 33.00 178 GLY A C 1
ATOM 1321 O O . GLY A 1 178 ? 33.900 -27.946 16.061 1.00 33.00 178 GLY A O 1
ATOM 1322 N N . LEU A 1 179 ? 32.581 -27.230 17.755 1.00 36.91 179 LEU A N 1
ATOM 1323 C CA . LEU A 1 179 ? 33.426 -26.168 18.291 1.00 36.91 179 LEU A CA 1
ATOM 1324 C C . LEU A 1 179 ? 34.709 -26.764 18.894 1.00 36.91 179 LEU A C 1
ATOM 1326 O O . LEU A 1 179 ? 34.667 -27.846 19.487 1.00 36.91 179 LEU A O 1
ATOM 1330 N N . PRO A 1 180 ? 35.826 -26.024 18.819 1.00 42.97 180 PRO A N 1
ATOM 1331 C CA . PRO A 1 180 ? 36.370 -25.535 20.084 1.00 42.97 180 PRO A CA 1
ATOM 1332 C C . PRO A 1 180 ? 36.876 -24.079 20.037 1.00 42.97 180 PRO A C 1
ATOM 1334 O O . PRO A 1 180 ? 37.543 -23.638 19.108 1.00 42.97 180 PRO A O 1
ATOM 1337 N N . VAL A 1 181 ? 36.588 -23.376 21.129 1.00 41.00 181 VAL A N 1
ATOM 1338 C CA . VAL A 1 181 ? 37.259 -22.180 21.682 1.00 41.00 181 VAL A CA 1
ATOM 1339 C C . VAL A 1 181 ? 37.966 -22.671 22.972 1.00 41.00 181 VAL A C 1
ATOM 1341 O O . VAL A 1 181 ? 37.504 -23.699 23.482 1.00 41.00 181 VAL A O 1
ATOM 1344 N N . PRO A 1 182 ? 38.988 -22.029 23.595 1.00 50.12 182 PRO A N 1
ATOM 1345 C CA . PRO A 1 182 ? 39.766 -20.814 23.274 1.00 50.12 182 PRO A CA 1
ATOM 1346 C C . PRO A 1 182 ? 41.303 -21.021 23.298 1.00 50.12 182 PRO A C 1
ATOM 1348 O O . PRO A 1 182 ? 41.804 -22.004 23.836 1.00 50.12 182 PRO A O 1
ATOM 1351 N N . ALA A 1 183 ? 42.058 -20.009 22.854 1.00 38.38 183 ALA A N 1
ATOM 1352 C CA . ALA A 1 183 ? 43.306 -19.609 23.519 1.00 38.38 183 ALA A CA 1
ATOM 1353 C C . ALA A 1 183 ? 43.688 -18.164 23.143 1.00 38.38 183 ALA A C 1
ATOM 1355 O O . ALA A 1 183 ? 44.010 -17.884 21.990 1.00 38.38 183 ALA A O 1
ATOM 1356 N N . GLU A 1 184 ? 43.681 -17.260 24.127 1.00 44.97 184 GLU A N 1
ATOM 1357 C CA . GLU A 1 184 ? 44.572 -16.089 24.136 1.00 44.97 184 GLU A CA 1
ATOM 1358 C C . GLU A 1 184 ? 46.032 -16.561 24.283 1.00 44.97 184 GLU A C 1
ATOM 1360 O O . GLU A 1 184 ? 46.284 -17.615 24.881 1.00 44.97 184 GLU A O 1
ATOM 1365 N N . PRO A 1 185 ? 47.013 -15.783 23.791 1.00 52.47 185 PRO A N 1
ATOM 1366 C CA . PRO A 1 185 ? 47.765 -14.980 24.755 1.00 52.47 185 PRO A CA 1
ATOM 1367 C C . PRO A 1 185 ? 48.179 -13.579 24.268 1.00 52.47 185 PRO A C 1
ATOM 1369 O O . PRO A 1 185 ? 48.165 -13.231 23.090 1.00 52.47 185 PRO A O 1
ATOM 1372 N N . GLN A 1 186 ? 48.578 -12.804 25.272 1.00 41.22 186 GLN A N 1
ATOM 1373 C CA . GLN A 1 186 ? 49.098 -11.443 25.290 1.00 41.22 186 GLN A CA 1
ATOM 1374 C C . GLN A 1 186 ? 50.280 -11.152 24.344 1.00 41.22 186 GLN A C 1
ATOM 1376 O O . GLN A 1 186 ? 51.200 -11.954 24.214 1.00 41.22 186 GLN A O 1
ATOM 1381 N N . GLY A 1 187 ? 50.342 -9.887 23.906 1.00 36.75 187 GLY A N 1
ATOM 1382 C CA . GLY A 1 187 ? 51.564 -9.074 23.969 1.00 36.75 187 GLY A CA 1
ATOM 1383 C C . GLY A 1 187 ? 52.406 -8.966 22.694 1.00 36.75 187 GLY A C 1
ATOM 1384 O O . GLY A 1 187 ? 52.930 -9.950 22.191 1.00 36.75 187 GLY A O 1
ATOM 1385 N N . GLY A 1 188 ? 52.642 -7.732 22.233 1.00 35.44 188 GLY A N 1
ATOM 1386 C CA . GLY A 1 188 ? 53.687 -7.457 21.241 1.00 35.44 188 GLY A CA 1
ATOM 1387 C C . GLY A 1 188 ? 53.586 -6.082 20.593 1.00 35.44 188 GLY A C 1
ATOM 1388 O O . GLY A 1 188 ? 52.816 -5.876 19.665 1.00 35.44 188 GLY A O 1
ATOM 1389 N N . ALA A 1 189 ? 54.379 -5.138 21.092 1.00 38.84 189 ALA A N 1
ATOM 1390 C CA . ALA A 1 189 ? 54.502 -3.783 20.580 1.00 38.84 189 ALA A CA 1
ATOM 1391 C C . ALA A 1 189 ? 55.223 -3.702 19.220 1.00 38.84 189 ALA A C 1
ATOM 1393 O O . ALA A 1 189 ? 56.219 -4.383 18.999 1.00 38.84 189 ALA A O 1
ATOM 1394 N N . GLY A 1 190 ? 54.799 -2.726 18.408 1.00 35.19 190 GLY A N 1
ATOM 1395 C CA . GLY A 1 190 ? 55.680 -1.906 17.572 1.00 35.19 190 GLY A CA 1
ATOM 1396 C C . GLY A 1 190 ? 55.934 -2.370 16.137 1.00 35.19 190 GLY A C 1
ATOM 1397 O O . GLY A 1 190 ? 56.634 -3.344 15.917 1.00 35.19 190 GLY A O 1
ATOM 1398 N N . ALA A 1 191 ? 55.505 -1.563 15.161 1.00 39.31 191 ALA A N 1
ATOM 1399 C CA . ALA A 1 191 ? 56.359 -1.127 14.050 1.00 39.31 191 ALA A CA 1
ATOM 1400 C C . ALA A 1 191 ? 55.656 -0.078 13.175 1.00 39.31 191 ALA A C 1
ATOM 1402 O O . ALA A 1 191 ? 54.484 -0.184 12.829 1.00 39.31 191 ALA A O 1
ATOM 1403 N N . ARG A 1 192 ? 56.437 0.944 12.828 1.00 41.94 192 ARG A N 1
ATOM 1404 C CA . ARG A 1 192 ? 56.149 2.031 11.891 1.00 41.94 192 ARG A CA 1
ATOM 1405 C C . ARG A 1 192 ? 56.045 1.516 10.449 1.00 41.94 192 ARG A C 1
ATOM 1407 O O . ARG A 1 192 ? 56.845 0.681 10.045 1.00 41.94 192 ARG A O 1
ATOM 1414 N N . GLY A 1 193 ? 55.183 2.144 9.651 1.00 36.47 193 GLY A N 1
ATOM 1415 C CA . GLY A 1 193 ? 55.212 2.096 8.183 1.00 36.47 193 GLY A CA 1
ATOM 1416 C C . GLY A 1 193 ? 54.062 2.927 7.612 1.00 36.47 193 GLY A C 1
ATOM 1417 O O . GLY A 1 193 ? 52.925 2.489 7.617 1.00 36.47 193 GLY A O 1
ATOM 1418 N N . SER A 1 194 ? 54.269 4.221 7.360 1.00 46.34 194 SER A N 1
ATOM 1419 C CA . SER A 1 194 ? 54.495 4.750 6.005 1.00 46.34 194 SER A CA 1
ATOM 1420 C C . SER A 1 194 ? 53.365 4.406 5.024 1.00 46.34 194 SER A C 1
ATOM 1422 O O . SER A 1 194 ? 53.508 3.494 4.215 1.00 46.34 194 SER A O 1
ATOM 1424 N N . SER A 1 195 ? 52.279 5.185 5.054 1.00 40.59 195 SER A N 1
ATOM 1425 C CA . SER A 1 195 ? 51.315 5.253 3.952 1.00 40.59 195 SER A CA 1
ATOM 1426 C C . SER A 1 195 ? 51.322 6.666 3.382 1.00 40.59 195 SER A C 1
ATOM 1428 O O . SER A 1 195 ? 50.946 7.633 4.045 1.00 40.59 195 SER A O 1
ATOM 1430 N N . THR A 1 196 ? 51.836 6.777 2.164 1.00 44.44 196 THR A N 1
ATOM 1431 C CA . THR A 1 196 ? 51.845 7.985 1.348 1.00 44.44 196 THR A CA 1
ATOM 1432 C C . THR A 1 196 ? 50.422 8.367 0.962 1.00 44.44 196 THR A C 1
ATOM 1434 O O . THR A 1 196 ? 49.724 7.609 0.291 1.00 44.44 196 THR A O 1
ATOM 1437 N N . PHE A 1 197 ? 50.039 9.571 1.370 1.00 44.09 197 PHE A N 1
ATOM 1438 C CA . PHE A 1 197 ? 48.864 10.309 0.932 1.00 44.09 197 PHE A CA 1
ATOM 1439 C C . PHE A 1 197 ? 48.957 10.525 -0.588 1.00 44.09 197 PHE A C 1
ATOM 1441 O O . PHE A 1 197 ? 49.877 11.195 -1.059 1.00 44.09 197 PHE A O 1
ATOM 1448 N N . ARG A 1 198 ? 48.056 9.913 -1.363 1.00 42.66 198 ARG A N 1
ATOM 1449 C CA . ARG A 1 198 ? 47.959 10.122 -2.810 1.00 42.66 198 ARG A CA 1
ATOM 1450 C C . ARG A 1 198 ? 46.511 10.415 -3.191 1.00 42.66 198 ARG A C 1
ATOM 1452 O O . ARG A 1 198 ? 45.689 9.512 -3.248 1.00 42.66 198 ARG A O 1
ATOM 1459 N N . ASP A 1 199 ? 46.308 11.702 -3.436 1.00 35.59 199 ASP A N 1
ATOM 1460 C CA . ASP A 1 199 ? 45.491 12.314 -4.486 1.00 35.59 199 ASP A CA 1
ATOM 1461 C C . ASP A 1 199 ? 43.981 12.025 -4.512 1.00 35.59 199 ASP A C 1
ATOM 1463 O O . ASP A 1 199 ? 43.499 10.980 -4.948 1.00 35.59 199 ASP A O 1
ATOM 1467 N N . GLU A 1 200 ? 43.240 13.047 -4.090 1.00 41.75 200 GLU A N 1
ATOM 1468 C CA . GLU A 1 200 ? 41.814 13.228 -4.306 1.00 41.75 200 GLU A CA 1
ATOM 1469 C C . GLU A 1 200 ? 41.541 13.559 -5.781 1.00 41.75 200 GLU A C 1
ATOM 1471 O O . GLU A 1 200 ? 41.949 14.606 -6.280 1.00 41.75 200 GLU A O 1
ATOM 1476 N N . SER A 1 201 ? 40.785 12.705 -6.474 1.00 39.22 201 SER A N 1
ATOM 1477 C CA . SER A 1 201 ? 39.892 13.121 -7.569 1.00 39.22 201 SER A CA 1
ATOM 1478 C C . SER A 1 201 ? 38.974 11.971 -7.995 1.00 39.22 201 SER A C 1
ATOM 1480 O O . SER A 1 201 ? 39.376 11.145 -8.817 1.00 39.22 201 SER A O 1
ATOM 1482 N N . PRO A 1 202 ? 37.716 11.901 -7.521 1.00 46.72 202 PRO A N 1
ATOM 1483 C CA . PRO A 1 202 ? 36.705 11.106 -8.190 1.00 46.72 202 PRO A CA 1
ATOM 1484 C C . PRO A 1 202 ? 36.100 11.955 -9.312 1.00 46.72 202 PRO A C 1
ATOM 1486 O O . PRO A 1 202 ? 35.140 12.705 -9.131 1.00 46.72 202 PRO A O 1
ATOM 1489 N N . ALA A 1 203 ? 36.689 11.833 -10.499 1.00 39.91 203 ALA A N 1
ATOM 1490 C CA . ALA A 1 203 ? 36.016 12.212 -11.726 1.00 39.91 203 ALA A CA 1
ATOM 1491 C C . ALA A 1 203 ? 34.774 11.324 -11.903 1.00 39.91 203 ALA A C 1
ATOM 1493 O O . ALA A 1 203 ? 34.868 10.115 -12.085 1.00 39.91 203 ALA A O 1
ATOM 1494 N N . SER A 1 204 ? 33.614 11.964 -11.794 1.00 44.34 204 SER A N 1
ATOM 1495 C CA . SER A 1 204 ? 32.494 11.877 -12.729 1.00 44.34 204 SER A CA 1
ATOM 1496 C C . SER A 1 204 ? 32.372 10.605 -13.589 1.00 44.34 204 SER A C 1
ATOM 1498 O O . SER A 1 204 ? 33.173 10.346 -14.485 1.00 44.34 204 SER A O 1
ATOM 1500 N N . ALA A 1 205 ? 31.224 9.951 -13.407 1.00 44.53 205 ALA A N 1
ATOM 1501 C CA . ALA A 1 205 ? 30.430 9.321 -14.459 1.00 44.53 205 ALA A CA 1
ATOM 1502 C C . ALA A 1 205 ? 31.026 8.109 -15.191 1.00 44.53 205 ALA A C 1
ATOM 1504 O O . ALA A 1 205 ? 31.542 8.207 -16.303 1.00 44.53 205 ALA A O 1
ATOM 1505 N N . ARG A 1 206 ? 30.693 6.925 -14.668 1.00 38.94 206 ARG A N 1
ATOM 1506 C CA . ARG A 1 206 ? 29.979 5.920 -15.469 1.00 38.94 206 ARG A CA 1
ATOM 1507 C C . ARG A 1 206 ? 28.800 5.392 -14.666 1.00 38.94 206 ARG A C 1
ATOM 1509 O O . ARG A 1 206 ? 28.896 4.395 -13.963 1.00 38.94 206 ARG A O 1
ATOM 1516 N N . ALA A 1 207 ? 27.684 6.109 -14.766 1.00 39.78 207 ALA A N 1
ATOM 1517 C CA . ALA A 1 207 ? 26.376 5.521 -14.539 1.00 39.78 207 ALA A CA 1
ATOM 1518 C C . ALA A 1 207 ? 26.092 4.584 -15.721 1.00 39.78 207 ALA A C 1
ATOM 1520 O O . ALA A 1 207 ? 25.335 4.916 -16.629 1.00 39.78 207 ALA A O 1
ATOM 1521 N N . ASP A 1 208 ? 26.742 3.420 -15.719 1.00 36.00 208 ASP A N 1
ATOM 1522 C CA . ASP A 1 208 ? 26.175 2.247 -16.362 1.00 36.00 208 ASP A CA 1
ATOM 1523 C C . ASP A 1 208 ? 24.883 1.976 -15.597 1.00 36.00 208 ASP A C 1
ATOM 1525 O O . ASP A 1 208 ? 24.880 1.431 -14.491 1.00 36.00 208 ASP A O 1
ATOM 1529 N N . ARG A 1 209 ? 23.769 2.471 -16.143 1.00 43.22 209 ARG A N 1
ATOM 1530 C CA . ARG A 1 209 ? 22.426 2.099 -15.719 1.00 43.22 209 ARG A CA 1
ATOM 1531 C C . ARG A 1 209 ? 22.312 0.619 -16.051 1.00 43.22 209 ARG A C 1
ATOM 1533 O O . ARG A 1 209 ? 21.884 0.267 -17.145 1.00 43.22 209 ARG A O 1
ATOM 1540 N N . ALA A 1 210 ? 22.804 -0.210 -15.130 1.00 41.25 210 ALA A N 1
ATOM 1541 C CA . ALA A 1 210 ? 22.715 -1.652 -15.182 1.00 41.25 210 ALA A CA 1
ATOM 1542 C C . ALA A 1 210 ? 21.299 -1.981 -15.637 1.00 41.25 210 ALA A C 1
ATOM 1544 O O . ALA A 1 210 ? 20.336 -1.521 -15.014 1.00 41.25 210 ALA A O 1
ATOM 1545 N N . GLU A 1 211 ? 21.188 -2.674 -16.770 1.00 42.94 211 GLU A N 1
ATOM 1546 C CA . GLU A 1 211 ? 19.926 -3.218 -17.244 1.00 42.94 211 GLU A CA 1
ATOM 1547 C C . GLU A 1 211 ? 19.282 -3.914 -16.049 1.00 42.94 211 GLU A C 1
ATOM 1549 O O . GLU A 1 211 ? 19.776 -4.938 -15.569 1.00 42.94 211 GLU A O 1
ATOM 1554 N N . ARG A 1 212 ? 18.244 -3.282 -15.486 1.00 44.69 212 ARG A N 1
ATOM 1555 C CA . ARG A 1 212 ? 17.524 -3.817 -14.337 1.00 44.69 212 ARG A CA 1
ATOM 1556 C C . ARG A 1 212 ? 16.910 -5.111 -14.835 1.00 44.69 212 ARG A C 1
ATOM 1558 O O . ARG A 1 212 ? 15.945 -5.081 -15.598 1.00 44.69 212 ARG A O 1
ATOM 1565 N N . LYS A 1 213 ? 17.538 -6.240 -14.496 1.00 48.50 213 LYS A N 1
ATOM 1566 C CA . LYS A 1 213 ? 17.011 -7.563 -14.816 1.00 48.50 213 LYS A CA 1
ATOM 1567 C C . LYS A 1 213 ? 15.598 -7.596 -14.259 1.00 48.50 213 LYS A C 1
ATOM 1569 O O . LYS A 1 213 ? 15.432 -7.479 -13.051 1.00 48.50 213 LYS A O 1
ATOM 1574 N N . LYS A 1 214 ? 14.605 -7.713 -15.145 1.00 55.88 214 LYS A N 1
ATOM 1575 C CA . LYS A 1 214 ? 13.230 -7.990 -14.734 1.00 55.88 214 LYS A CA 1
ATOM 1576 C C . LYS A 1 214 ? 13.279 -9.238 -13.869 1.00 55.88 214 LYS A C 1
ATOM 1578 O O . LYS A 1 214 ? 13.701 -10.298 -14.332 1.00 55.88 214 LYS A O 1
ATOM 1583 N N . TYR A 1 215 ? 12.956 -9.071 -12.600 1.00 54.97 215 TYR A N 1
ATOM 1584 C CA . TYR A 1 215 ? 12.922 -10.166 -11.657 1.00 54.97 215 TYR A CA 1
ATOM 1585 C C . TYR A 1 215 ? 11.619 -10.921 -11.884 1.00 54.97 215 TYR A C 1
ATOM 1587 O O . TYR A 1 215 ? 10.538 -10.345 -11.824 1.00 54.97 215 TYR A O 1
ATOM 1595 N N . GLU A 1 216 ? 11.732 -12.205 -12.194 1.00 57.06 216 GLU A N 1
ATOM 1596 C CA . GLU A 1 216 ? 10.578 -13.082 -12.338 1.00 57.06 216 GLU A CA 1
ATOM 1597 C C . GLU A 1 216 ? 10.272 -13.677 -10.960 1.00 57.06 216 GLU A C 1
ATOM 1599 O O . GLU A 1 216 ? 11.138 -14.302 -10.334 1.00 57.06 216 GLU A O 1
ATOM 1604 N N . THR A 1 217 ? 9.067 -13.429 -10.448 1.00 59.41 217 THR A N 1
ATOM 1605 C CA . THR A 1 217 ? 8.557 -14.102 -9.250 1.00 59.41 217 THR A CA 1
ATOM 1606 C C . THR A 1 217 ? 8.407 -15.583 -9.569 1.00 59.41 217 THR A C 1
ATOM 1608 O O . THR A 1 217 ? 7.768 -15.945 -10.554 1.00 59.41 217 THR A O 1
ATOM 1611 N N . LYS A 1 218 ? 9.009 -16.456 -8.755 1.00 66.56 218 LYS A N 1
ATOM 1612 C CA . LYS A 1 218 ? 8.980 -17.912 -8.997 1.00 66.56 218 LYS A CA 1
ATOM 1613 C C . LYS A 1 218 ? 7.647 -18.563 -8.623 1.00 66.56 218 LYS A C 1
ATOM 1615 O O . LYS A 1 218 ? 7.456 -19.748 -8.892 1.00 66.56 218 LYS A O 1
ATOM 1620 N N . ASN A 1 219 ? 6.770 -17.807 -7.973 1.00 75.44 219 ASN A N 1
ATOM 1621 C CA . ASN A 1 219 ? 5.563 -18.320 -7.354 1.00 75.44 219 ASN A CA 1
ATOM 1622 C C . ASN A 1 219 ? 4.352 -18.227 -8.277 1.00 75.44 219 ASN A C 1
ATOM 1624 O O . ASN A 1 219 ? 4.300 -17.389 -9.175 1.00 75.44 219 ASN A O 1
ATOM 1628 N N . ALA A 1 220 ? 3.376 -19.100 -8.025 1.00 83.56 220 ALA A N 1
ATOM 1629 C CA . ALA A 1 220 ? 2.101 -19.077 -8.723 1.00 83.56 220 ALA A CA 1
ATOM 1630 C C . ALA A 1 220 ? 1.356 -17.760 -8.461 1.00 83.56 220 ALA A C 1
ATOM 1632 O O . ALA A 1 220 ? 1.398 -17.221 -7.348 1.00 83.56 220 ALA A O 1
ATOM 1633 N N . ASP A 1 221 ? 0.666 -17.285 -9.496 1.00 89.75 221 ASP A N 1
ATOM 1634 C CA . ASP A 1 221 ? -0.223 -16.134 -9.404 1.00 89.75 221 ASP A CA 1
ATOM 1635 C C . ASP A 1 221 ? -1.362 -16.426 -8.409 1.00 89.75 221 ASP A C 1
ATOM 1637 O O . ASP A 1 221 ? -1.895 -17.538 -8.349 1.00 89.75 221 ASP A O 1
ATOM 1641 N N . VAL A 1 222 ? -1.727 -15.415 -7.626 1.00 90.25 222 VAL A N 1
ATOM 1642 C CA . VAL A 1 222 ? -2.815 -15.449 -6.647 1.00 90.25 222 VAL A CA 1
ATOM 1643 C C . VAL A 1 222 ? -4.033 -14.766 -7.261 1.00 90.25 222 VAL A C 1
ATOM 1645 O O . VAL A 1 222 ? -3.926 -13.613 -7.687 1.00 90.25 222 VAL A O 1
ATOM 1648 N N . PRO A 1 223 ? -5.197 -15.428 -7.309 1.00 92.12 223 PRO A N 1
ATOM 1649 C CA . PRO A 1 223 ? -6.395 -14.795 -7.824 1.00 92.12 223 PRO A CA 1
ATOM 1650 C C . PRO A 1 223 ? -6.905 -13.704 -6.869 1.00 92.12 223 PRO A C 1
ATOM 1652 O O . PRO A 1 223 ? -6.822 -13.820 -5.644 1.00 92.12 223 PRO A O 1
ATOM 1655 N N . ASP A 1 224 ? -7.463 -12.644 -7.441 1.00 92.25 224 ASP A N 1
ATOM 1656 C CA . ASP A 1 224 ? -7.943 -11.443 -6.759 1.00 92.25 224 ASP A CA 1
ATOM 1657 C C . ASP A 1 224 ? -8.883 -11.733 -5.576 1.00 92.25 224 ASP A C 1
ATOM 1659 O O . ASP A 1 224 ? -8.668 -11.214 -4.479 1.00 92.25 224 ASP A O 1
ATOM 1663 N N . TRP A 1 225 ? -9.853 -12.631 -5.743 1.00 91.31 225 TRP A N 1
ATOM 1664 C CA . TRP A 1 225 ? -10.809 -13.028 -4.704 1.00 91.31 225 TRP A CA 1
ATOM 1665 C C . TRP A 1 225 ? -10.159 -13.682 -3.478 1.00 91.31 225 TRP A C 1
ATOM 1667 O O . TRP A 1 225 ? -10.753 -13.688 -2.400 1.00 91.31 225 TRP A O 1
ATOM 1677 N N . GLU A 1 226 ? -8.956 -14.244 -3.615 1.00 90.44 226 GLU A N 1
ATOM 1678 C CA . GLU A 1 226 ? -8.228 -14.860 -2.505 1.00 90.44 226 GLU A CA 1
ATOM 1679 C C . GLU A 1 226 ? -7.428 -13.827 -1.696 1.00 90.44 226 GLU A C 1
ATOM 1681 O O . GLU A 1 226 ? -7.258 -13.975 -0.480 1.00 90.44 226 GLU A O 1
ATOM 1686 N N . ALA A 1 227 ? -6.954 -12.770 -2.361 1.00 88.62 227 ALA A N 1
ATOM 1687 C CA . ALA A 1 227 ? -6.237 -11.661 -1.736 1.00 88.62 227 ALA A CA 1
ATOM 1688 C C . ALA A 1 227 ? -7.193 -10.630 -1.102 1.00 88.62 227 ALA A C 1
ATOM 1690 O O . ALA A 1 227 ? -6.875 -10.010 -0.081 1.00 88.62 227 ALA A O 1
ATOM 1691 N N . GLU A 1 228 ? -8.380 -10.452 -1.685 1.00 91.81 228 GLU A N 1
ATOM 1692 C CA . GLU A 1 228 ? -9.317 -9.379 -1.364 1.00 91.81 228 GLU A CA 1
ATOM 1693 C C . GLU A 1 228 ? -9.707 -9.306 0.121 1.00 91.81 228 GLU A C 1
ATOM 1695 O O . GLU A 1 228 ? -10.408 -10.165 0.655 1.00 91.81 228 GLU A O 1
ATOM 1700 N N . GLY A 1 229 ? -9.319 -8.221 0.799 1.00 84.88 229 GLY A N 1
ATOM 1701 C CA . GLY A 1 229 ? -9.728 -7.964 2.184 1.00 84.88 229 GLY A CA 1
ATOM 1702 C C . GLY A 1 229 ? -9.113 -8.920 3.212 1.00 84.88 229 GLY A C 1
ATOM 1703 O O . GLY A 1 229 ? -9.491 -8.870 4.386 1.00 84.88 229 GLY A O 1
ATOM 1704 N N . VAL A 1 230 ? -8.168 -9.765 2.791 1.00 88.44 230 VAL A N 1
ATOM 1705 C CA . VAL A 1 230 ? -7.450 -10.703 3.662 1.00 88.44 230 VAL A CA 1
ATOM 1706 C C . VAL A 1 230 ? -5.963 -10.364 3.746 1.00 88.44 230 VAL A C 1
ATOM 1708 O O . VAL A 1 230 ? -5.375 -10.502 4.819 1.00 88.44 230 VAL A O 1
ATOM 1711 N N . GLU A 1 231 ? -5.373 -9.899 2.648 1.00 92.12 231 GLU A N 1
ATOM 1712 C CA . GLU A 1 231 ? -3.943 -9.614 2.525 1.00 92.12 231 GLU A CA 1
ATOM 1713 C C . GLU A 1 231 ? -3.710 -8.190 2.045 1.00 92.12 231 GLU A C 1
ATOM 1715 O O . GLU A 1 231 ? -4.503 -7.637 1.283 1.00 92.12 231 GLU A O 1
ATOM 1720 N N . PHE A 1 232 ? -2.620 -7.590 2.515 1.00 94.69 232 PHE A N 1
ATOM 1721 C CA . PHE A 1 232 ? -2.203 -6.282 2.050 1.00 94.69 232 PHE A CA 1
ATOM 1722 C C . PHE A 1 232 ? -1.570 -6.402 0.665 1.00 94.69 232 PHE A C 1
ATOM 1724 O O . PHE A 1 232 ? -0.573 -7.102 0.483 1.00 94.69 232 PHE A O 1
ATOM 1731 N N . ILE A 1 233 ? -2.158 -5.701 -0.300 1.00 95.62 233 ILE A N 1
ATOM 1732 C CA . ILE A 1 233 ? -1.736 -5.717 -1.699 1.00 95.62 233 ILE A CA 1
ATOM 1733 C C . ILE A 1 233 ? -0.945 -4.444 -1.976 1.00 95.62 233 ILE A C 1
ATOM 1735 O O . ILE A 1 233 ? -1.418 -3.341 -1.693 1.00 95.62 233 ILE A O 1
ATOM 1739 N N . PHE A 1 234 ? 0.246 -4.583 -2.545 1.00 94.88 234 PHE A N 1
ATOM 1740 C CA . PHE A 1 234 ? 1.126 -3.456 -2.839 1.00 94.88 234 PHE A CA 1
ATOM 1741 C C . PHE A 1 234 ? 1.797 -3.610 -4.201 1.00 94.88 234 PHE A C 1
ATOM 1743 O O . PHE A 1 234 ? 1.832 -4.692 -4.782 1.00 94.88 234 PHE A O 1
ATOM 1750 N N . GLU A 1 235 ? 2.299 -2.502 -4.731 1.00 94.12 235 GLU A N 1
ATOM 1751 C CA . GLU A 1 235 ? 3.088 -2.485 -5.958 1.00 94.12 235 GLU A CA 1
ATOM 1752 C C . GLU A 1 235 ? 4.557 -2.305 -5.584 1.00 94.12 235 GLU A C 1
ATOM 1754 O O . GLU A 1 235 ? 4.902 -1.392 -4.829 1.00 94.12 235 GLU A O 1
ATOM 1759 N N . ASP A 1 236 ? 5.426 -3.161 -6.119 1.00 87.62 236 ASP A N 1
ATOM 1760 C CA . ASP A 1 236 ? 6.869 -2.967 -6.024 1.00 87.62 236 ASP A CA 1
ATOM 1761 C C . ASP A 1 236 ? 7.434 -2.535 -7.384 1.00 87.62 236 ASP A C 1
ATOM 1763 O O . ASP A 1 236 ? 7.347 -3.243 -8.395 1.00 87.62 236 ASP A O 1
ATOM 1767 N N . GLN A 1 237 ? 8.018 -1.335 -7.399 1.00 83.38 237 GLN A N 1
ATOM 1768 C CA . GLN A 1 237 ? 8.552 -0.712 -8.610 1.00 83.38 237 GLN A CA 1
ATOM 1769 C C . GLN A 1 237 ? 9.779 -1.443 -9.173 1.00 83.38 237 GLN A C 1
ATOM 1771 O O . GLN A 1 237 ? 10.125 -1.250 -10.340 1.00 83.38 237 GLN A O 1
ATOM 1776 N N . GLU A 1 238 ? 10.473 -2.245 -8.364 1.00 77.12 238 GLU A N 1
ATOM 1777 C CA . GLU A 1 238 ? 11.701 -2.924 -8.773 1.00 77.12 238 GLU A CA 1
ATOM 1778 C C . GLU A 1 238 ? 11.401 -4.213 -9.526 1.00 77.12 238 GLU A C 1
ATOM 1780 O O . GLU A 1 238 ? 12.074 -4.522 -10.513 1.00 77.12 238 GLU A O 1
ATOM 1785 N N . LEU A 1 239 ? 10.363 -4.937 -9.103 1.00 75.44 239 LEU A N 1
ATOM 1786 C CA . LEU A 1 239 ? 9.893 -6.120 -9.817 1.00 75.44 239 LEU A CA 1
ATOM 1787 C C . LEU A 1 239 ? 9.145 -5.747 -11.104 1.00 75.44 239 LEU A C 1
ATOM 1789 O O . LEU A 1 239 ? 9.273 -6.445 -12.111 1.00 75.44 239 LEU A O 1
ATOM 1793 N N . ASN A 1 240 ? 8.401 -4.631 -11.107 1.00 77.06 240 ASN A N 1
ATOM 1794 C CA . ASN A 1 240 ? 7.580 -4.191 -12.244 1.00 77.06 240 ASN A CA 1
ATOM 1795 C C . ASN A 1 240 ? 6.651 -5.317 -12.762 1.00 77.06 240 ASN A C 1
ATOM 1797 O O . ASN A 1 240 ? 6.428 -5.480 -13.966 1.00 77.06 240 ASN A O 1
ATOM 1801 N N . THR A 1 241 ? 6.150 -6.131 -11.833 1.00 77.50 241 THR A N 1
ATOM 1802 C CA . THR A 1 241 ? 5.302 -7.309 -12.071 1.00 77.50 241 THR A CA 1
ATOM 1803 C C . THR A 1 241 ? 3.811 -7.033 -11.851 1.00 77.50 241 THR A C 1
ATOM 1805 O O . THR A 1 241 ? 2.989 -7.932 -12.046 1.00 77.50 241 THR A O 1
ATOM 1808 N N . GLY A 1 242 ? 3.459 -5.797 -11.484 1.00 90.06 242 GLY A N 1
ATOM 1809 C CA . GLY A 1 242 ? 2.110 -5.383 -11.103 1.00 90.06 242 GLY A CA 1
ATOM 1810 C C . GLY A 1 242 ? 1.897 -5.468 -9.592 1.00 90.06 242 GLY A C 1
ATOM 1811 O O . GLY A 1 242 ? 2.806 -5.179 -8.815 1.00 90.06 242 GLY A O 1
ATOM 1812 N N . TRP A 1 243 ? 0.692 -5.866 -9.192 1.00 95.25 243 TRP A N 1
ATOM 1813 C CA . TRP A 1 243 ? 0.286 -5.992 -7.793 1.00 95.25 243 TRP A CA 1
ATOM 1814 C C . TRP A 1 243 ? 0.796 -7.280 -7.167 1.00 95.25 243 TRP A C 1
ATOM 1816 O O . TRP A 1 243 ? 0.752 -8.337 -7.795 1.00 95.25 243 TRP A O 1
ATOM 1826 N N . ILE A 1 244 ? 1.267 -7.190 -5.928 1.00 94.56 244 ILE A N 1
ATOM 1827 C CA . ILE A 1 244 ? 1.951 -8.269 -5.224 1.00 94.56 244 ILE A CA 1
ATOM 1828 C C . ILE A 1 244 ? 1.356 -8.421 -3.825 1.00 94.56 244 ILE A C 1
ATOM 1830 O O . ILE A 1 244 ? 1.014 -7.437 -3.164 1.00 94.56 244 ILE A O 1
ATOM 1834 N N . VAL A 1 245 ? 1.266 -9.667 -3.372 1.00 94.12 245 VAL A N 1
ATOM 1835 C CA . VAL A 1 245 ? 1.105 -10.034 -1.963 1.00 94.12 245 VAL A CA 1
ATOM 1836 C C . VAL A 1 245 ? 2.319 -10.836 -1.517 1.00 94.12 245 VAL A C 1
ATOM 1838 O O . VAL A 1 245 ? 2.918 -11.570 -2.304 1.00 94.12 245 VAL A O 1
ATOM 1841 N N . LEU A 1 246 ? 2.694 -10.691 -0.251 1.00 92.81 246 LEU A N 1
ATOM 1842 C CA . LEU A 1 246 ? 3.782 -11.457 0.345 1.00 92.81 246 LEU A CA 1
ATOM 1843 C C . LEU A 1 246 ? 3.175 -12.610 1.146 1.00 92.81 246 LEU A C 1
ATOM 1845 O O . LEU A 1 246 ? 2.339 -12.365 2.019 1.00 92.81 246 LEU A O 1
ATOM 1849 N N . ARG A 1 247 ? 3.564 -13.852 0.852 1.00 90.50 247 ARG A N 1
ATOM 1850 C CA . ARG A 1 247 ? 3.056 -15.035 1.554 1.00 90.50 247 ARG A CA 1
ATOM 1851 C C . ARG A 1 247 ? 4.176 -15.984 1.920 1.00 90.50 247 ARG A C 1
ATOM 1853 O O . ARG A 1 247 ? 5.084 -16.250 1.142 1.00 90.50 247 ARG A O 1
ATOM 1860 N N . CYS A 1 248 ? 4.075 -16.525 3.124 1.00 86.88 248 CYS A N 1
ATOM 1861 C CA . CYS A 1 248 ? 4.937 -17.603 3.565 1.00 86.88 248 CYS A CA 1
ATOM 1862 C C . CYS A 1 248 ? 4.205 -18.948 3.416 1.00 86.88 248 CYS A C 1
ATOM 1864 O O . CYS A 1 248 ? 3.743 -19.530 4.400 1.00 86.88 248 CYS A O 1
ATOM 1866 N N . ASP A 1 249 ? 4.066 -19.433 2.183 1.00 73.81 249 ASP A N 1
ATOM 1867 C CA . ASP A 1 249 ? 3.512 -20.754 1.872 1.00 73.81 249 ASP A CA 1
ATOM 1868 C C . ASP A 1 249 ? 4.175 -21.394 0.646 1.00 73.81 249 ASP A C 1
ATOM 1870 O O . ASP A 1 249 ? 3.594 -21.538 -0.427 1.00 73.81 249 ASP A O 1
ATOM 1874 N N . LEU A 1 250 ? 5.392 -21.914 0.821 1.00 59.81 250 LEU A N 1
ATOM 1875 C CA . LEU A 1 250 ? 5.965 -22.860 -0.140 1.00 59.81 250 LEU A CA 1
ATOM 1876 C C . LEU A 1 250 ? 5.288 -24.243 -0.008 1.00 59.81 250 LEU A C 1
ATOM 1878 O O . LEU A 1 250 ? 5.876 -25.208 0.476 1.00 59.81 250 LEU A O 1
ATOM 1882 N N . GLY A 1 251 ? 4.026 -24.332 -0.446 1.00 50.09 251 GLY A N 1
ATOM 1883 C CA . GLY A 1 251 ? 3.379 -25.573 -0.891 1.00 50.09 251 GLY A CA 1
ATOM 1884 C C . GLY A 1 251 ? 3.028 -26.621 0.175 1.00 50.09 251 GLY A C 1
ATOM 1885 O O . GLY A 1 251 ? 3.229 -27.810 -0.072 1.00 50.09 251 GLY A O 1
ATOM 1886 N N . GLY A 1 252 ? 2.489 -26.224 1.333 1.00 56.19 252 GLY A N 1
ATOM 1887 C CA . GLY A 1 252 ? 2.041 -27.159 2.379 1.00 56.19 252 GLY A CA 1
ATOM 1888 C C . GLY A 1 252 ? 0.571 -27.001 2.789 1.00 56.19 252 GLY A C 1
ATOM 1889 O O . GLY A 1 252 ? -0.048 -25.984 2.510 1.00 56.19 252 GLY A O 1
ATOM 1890 N N . ASP A 1 253 ? 0.037 -27.972 3.543 1.00 61.56 253 ASP A N 1
ATOM 1891 C CA . ASP A 1 253 ? -1.329 -27.968 4.122 1.00 61.56 253 ASP A CA 1
ATOM 1892 C C . ASP A 1 253 ? -1.561 -26.887 5.206 1.00 61.56 253 ASP A C 1
ATOM 1894 O O . ASP A 1 253 ? -2.574 -26.887 5.910 1.00 61.56 253 ASP A O 1
ATOM 1898 N N . LYS A 1 254 ? -0.592 -25.993 5.417 1.00 65.75 254 LYS A N 1
ATOM 1899 C CA . LYS A 1 254 ? -0.655 -24.950 6.442 1.00 65.75 254 LYS A CA 1
ATOM 1900 C C . LYS A 1 254 ? -1.206 -23.670 5.840 1.00 65.75 254 LYS A C 1
ATOM 1902 O O . LYS A 1 254 ? -0.912 -23.338 4.699 1.00 65.75 254 LYS A O 1
ATOM 1907 N N . ALA A 1 255 ? -1.976 -22.937 6.639 1.00 70.12 255 ALA A N 1
ATOM 1908 C CA . ALA A 1 255 ? -2.460 -21.631 6.223 1.00 70.12 255 ALA A CA 1
ATOM 1909 C C . ALA A 1 255 ? -1.264 -20.685 5.986 1.00 70.12 255 ALA A C 1
ATOM 1911 O O . ALA A 1 255 ? -0.401 -20.609 6.870 1.00 70.12 255 ALA A O 1
ATOM 1912 N N . PRO A 1 256 ? -1.210 -19.968 4.847 1.00 79.88 256 PRO A N 1
ATOM 1913 C CA . PRO A 1 256 ? -0.190 -18.954 4.612 1.00 79.88 256 PRO A CA 1
ATOM 1914 C C . PRO A 1 256 ? -0.209 -17.913 5.722 1.00 79.88 256 PRO A C 1
ATOM 1916 O O . PRO A 1 256 ? -1.283 -17.506 6.184 1.00 79.88 256 PRO A O 1
ATOM 1919 N N . LEU A 1 257 ? 0.974 -17.438 6.116 1.00 84.44 257 LEU A N 1
ATOM 1920 C CA . LEU A 1 257 ? 1.031 -16.191 6.865 1.00 84.44 257 LEU A CA 1
ATOM 1921 C C . LEU A 1 257 ? 0.537 -15.058 5.961 1.00 84.44 257 LEU A C 1
ATOM 1923 O O . LEU A 1 257 ? 0.989 -14.920 4.825 1.00 84.44 257 LEU A O 1
ATOM 1927 N N . LYS A 1 258 ? -0.376 -14.245 6.498 1.00 84.12 258 LYS A N 1
ATOM 1928 C CA . LYS A 1 258 ? -0.993 -13.117 5.802 1.00 84.12 258 LYS A CA 1
ATOM 1929 C C . LYS A 1 258 ? -0.622 -11.812 6.487 1.00 84.12 258 LYS A C 1
ATOM 1931 O O . LYS A 1 258 ? -0.889 -11.639 7.678 1.00 84.12 258 LYS A O 1
ATOM 1936 N N . PHE A 1 259 ? -0.059 -10.876 5.730 1.00 90.44 259 PHE A N 1
ATOM 1937 C CA 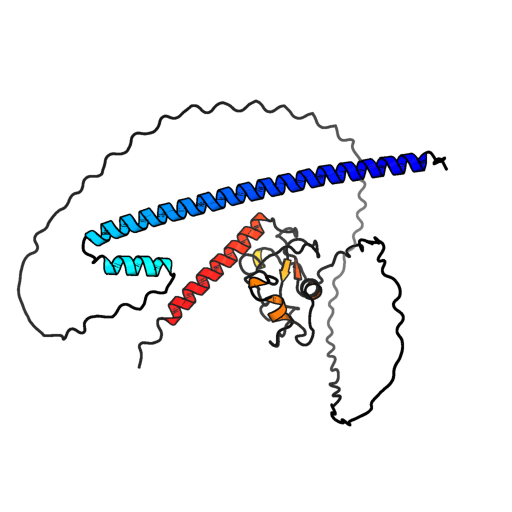. PHE A 1 259 ? 0.226 -9.532 6.224 1.00 90.44 259 PHE A CA 1
ATOM 1938 C C . PHE A 1 259 ? -1.027 -8.662 6.113 1.00 90.44 259 PHE A C 1
ATOM 1940 O O . PHE A 1 259 ? -1.617 -8.530 5.043 1.00 90.44 259 PHE A O 1
ATOM 1947 N N . THR A 1 260 ? -1.452 -8.080 7.238 1.00 89.38 260 THR A N 1
ATOM 1948 C CA . THR A 1 260 ? -2.626 -7.178 7.284 1.00 89.38 260 THR A CA 1
ATOM 1949 C C . THR A 1 260 ? -2.278 -5.708 7.041 1.00 89.38 260 THR A C 1
ATOM 1951 O O . THR A 1 260 ? -3.165 -4.860 6.979 1.00 89.38 260 THR A O 1
ATOM 1954 N N . GLU A 1 261 ? -0.987 -5.408 6.954 1.00 90.69 261 GLU A N 1
ATOM 1955 C CA . GLU A 1 261 ? -0.411 -4.084 6.744 1.00 90.69 261 GLU A CA 1
ATOM 1956 C C . GLU A 1 261 ? 0.724 -4.200 5.731 1.00 90.69 261 GLU A C 1
ATOM 1958 O O . GLU A 1 261 ? 1.131 -5.310 5.385 1.00 90.69 261 GLU A O 1
ATOM 1963 N N . ASP A 1 262 ? 1.228 -3.052 5.284 1.00 91.06 262 ASP A N 1
ATOM 1964 C CA . ASP A 1 262 ? 2.383 -2.989 4.398 1.00 91.06 262 ASP A CA 1
ATOM 1965 C C . ASP A 1 262 ? 3.582 -3.736 5.021 1.00 91.06 262 ASP A C 1
ATOM 1967 O O . ASP A 1 262 ? 4.093 -3.305 6.065 1.00 91.06 262 ASP A O 1
ATOM 1971 N N . PRO A 1 263 ? 4.029 -4.849 4.399 1.00 91.31 263 PRO A N 1
ATOM 1972 C CA . PRO A 1 263 ? 5.073 -5.711 4.944 1.00 91.31 263 PRO A CA 1
ATOM 1973 C C . PRO A 1 263 ? 6.420 -5.002 5.116 1.00 91.31 263 PRO A C 1
ATOM 1975 O O . PRO A 1 263 ? 7.223 -5.414 5.955 1.00 91.31 263 PRO A O 1
ATOM 1978 N N . PHE A 1 264 ? 6.665 -3.928 4.362 1.00 90.88 264 PHE A N 1
ATOM 1979 C CA . PHE A 1 264 ? 7.932 -3.197 4.358 1.00 90.88 264 PHE A CA 1
ATOM 1980 C C . PHE A 1 264 ? 7.807 -1.793 4.959 1.00 90.88 264 PHE A C 1
ATOM 1982 O O . PHE A 1 264 ? 8.709 -0.971 4.800 1.00 90.88 264 PHE A O 1
ATOM 1989 N N . CYS A 1 265 ? 6.707 -1.484 5.656 1.00 86.50 265 CYS A N 1
ATOM 1990 C CA . CYS A 1 265 ? 6.527 -0.166 6.251 1.00 86.50 265 CYS A CA 1
ATOM 1991 C C . CYS A 1 265 ? 7.500 0.054 7.428 1.00 86.50 265 CYS A C 1
ATOM 1993 O O . CYS A 1 265 ? 7.366 -0.606 8.466 1.00 86.50 265 CYS A O 1
ATOM 1995 N N . PRO A 1 266 ? 8.403 1.056 7.368 1.00 78.44 266 PRO A N 1
ATOM 1996 C CA . PRO A 1 266 ? 9.381 1.285 8.435 1.00 78.44 266 PRO A CA 1
ATOM 1997 C C . PRO A 1 266 ? 8.739 1.680 9.770 1.00 78.44 266 PRO A C 1
ATOM 1999 O O . PRO A 1 266 ? 9.296 1.440 10.836 1.00 78.44 266 PRO A O 1
ATOM 2002 N N . ARG A 1 267 ? 7.549 2.301 9.732 1.00 73.25 267 ARG A N 1
ATOM 2003 C CA . ARG A 1 267 ? 6.829 2.739 10.941 1.00 73.25 267 ARG A CA 1
ATOM 2004 C C . ARG A 1 267 ? 6.228 1.583 11.738 1.00 73.25 267 ARG A C 1
ATOM 2006 O O . ARG A 1 267 ? 6.000 1.758 12.930 1.00 73.25 267 ARG A O 1
ATOM 2013 N N . ALA A 1 268 ? 5.954 0.455 11.086 1.00 66.06 268 ALA A N 1
ATOM 2014 C CA . ALA A 1 268 ? 5.344 -0.721 11.700 1.00 66.06 268 ALA A CA 1
ATOM 2015 C C . ALA A 1 268 ? 6.380 -1.774 12.132 1.00 66.06 268 ALA A C 1
ATOM 2017 O O . ALA A 1 268 ? 5.990 -2.835 12.605 1.00 66.06 268 ALA A O 1
ATOM 2018 N N . GLY A 1 269 ? 7.679 -1.472 12.000 1.00 63.25 269 GLY A N 1
ATOM 2019 C CA . GLY A 1 269 ? 8.755 -2.364 12.431 1.00 63.25 269 GLY A CA 1
ATOM 2020 C C . GLY A 1 269 ? 9.144 -3.432 11.412 1.00 63.25 269 GLY A C 1
ATOM 2021 O O . GLY A 1 269 ? 9.505 -4.514 11.828 1.00 63.25 269 GLY A O 1
ATOM 2022 N N . TRP A 1 270 ? 9.086 -3.149 10.103 1.00 80.19 270 TRP A N 1
ATOM 2023 C CA . TRP A 1 270 ? 9.528 -4.091 9.057 1.00 80.19 270 TRP A CA 1
ATOM 2024 C C . TRP A 1 270 ? 8.944 -5.501 9.242 1.00 80.19 270 TRP A C 1
ATOM 2026 O O . TRP A 1 270 ? 9.668 -6.482 9.352 1.00 80.19 270 TRP A O 1
ATOM 2036 N N . LEU A 1 271 ? 7.611 -5.595 9.269 1.00 86.62 271 LEU A N 1
ATOM 2037 C CA . LEU A 1 271 ? 6.870 -6.828 9.571 1.00 86.62 271 LEU A CA 1
ATOM 2038 C C . LEU A 1 271 ? 7.347 -8.055 8.780 1.00 86.62 271 LEU A C 1
ATOM 2040 O O . LEU A 1 271 ? 7.337 -9.167 9.304 1.00 86.62 271 LEU A O 1
ATOM 2044 N N . ALA A 1 272 ? 7.731 -7.870 7.515 1.00 90.25 272 ALA A N 1
ATOM 2045 C CA . ALA A 1 272 ? 8.310 -8.943 6.720 1.00 90.25 272 ALA A CA 1
ATOM 2046 C C . ALA A 1 272 ? 9.702 -9.345 7.213 1.00 90.25 272 ALA A C 1
ATOM 2048 O O . ALA A 1 272 ? 9.941 -10.534 7.379 1.00 90.25 272 ALA A O 1
ATOM 2049 N N . GLU A 1 273 ? 10.599 -8.399 7.491 1.00 90.25 273 GLU A N 1
ATOM 2050 C CA . GLU A 1 273 ? 11.925 -8.717 8.038 1.00 90.25 273 GLU A CA 1
ATOM 2051 C C . GLU A 1 273 ? 11.802 -9.439 9.381 1.00 90.25 273 GLU A C 1
ATOM 2053 O O . GLU A 1 273 ? 12.429 -10.477 9.571 1.00 90.25 273 GLU A O 1
ATOM 2058 N N . ASP A 1 274 ? 10.921 -8.965 10.262 1.00 88.75 274 ASP A N 1
ATOM 2059 C CA . ASP A 1 274 ? 10.644 -9.603 11.550 1.00 88.75 274 ASP A CA 1
ATOM 2060 C C . ASP A 1 274 ? 10.096 -11.029 11.397 1.00 88.75 274 ASP A C 1
ATOM 2062 O O . ASP A 1 274 ? 10.328 -11.869 12.261 1.00 88.75 274 ASP A O 1
ATOM 2066 N N . HIS A 1 275 ? 9.376 -11.332 10.314 1.00 90.44 275 HIS A N 1
ATOM 2067 C CA . HIS A 1 275 ? 8.903 -12.689 10.053 1.00 90.44 275 HIS A CA 1
ATOM 2068 C C . HIS A 1 275 ? 9.975 -13.572 9.405 1.00 90.44 275 HIS A C 1
ATOM 2070 O O . HIS A 1 275 ? 10.264 -14.657 9.902 1.00 90.44 275 HIS A O 1
ATOM 2076 N N . PHE A 1 276 ? 10.555 -13.114 8.293 1.00 90.50 276 PHE A N 1
ATOM 2077 C CA . PHE A 1 276 ? 11.446 -13.914 7.454 1.00 90.50 276 PHE A CA 1
ATOM 2078 C C . PHE A 1 276 ? 12.852 -14.060 8.042 1.00 90.50 276 PHE A C 1
ATOM 2080 O O . PHE A 1 276 ? 13.481 -15.098 7.846 1.00 90.50 276 PHE A O 1
ATOM 2087 N N . ASN A 1 277 ? 13.315 -13.049 8.783 1.00 89.06 277 ASN A N 1
ATOM 2088 C CA . ASN A 1 277 ? 14.632 -13.005 9.431 1.00 89.06 277 ASN A CA 1
ATOM 2089 C C . ASN A 1 277 ? 14.529 -13.051 10.962 1.00 89.06 277 ASN A C 1
ATOM 2091 O O . ASN A 1 277 ? 15.538 -12.936 11.661 1.00 89.06 277 ASN A O 1
ATOM 2095 N N . GLY A 1 278 ? 13.311 -13.157 11.492 1.00 82.75 278 GLY A N 1
ATOM 2096 C CA . GLY A 1 278 ? 13.073 -13.206 12.923 1.00 82.75 278 GLY A CA 1
ATOM 2097 C C . GLY A 1 278 ? 13.527 -14.504 13.571 1.00 82.75 278 GLY A C 1
ATOM 2098 O O . GLY A 1 278 ? 13.899 -15.485 12.935 1.00 82.75 278 GLY A O 1
ATOM 2099 N N . VAL A 1 279 ? 13.436 -14.513 14.898 1.00 65.56 279 VAL A N 1
ATOM 2100 C CA . VAL A 1 279 ? 13.782 -15.678 15.728 1.00 65.56 279 VAL A CA 1
ATOM 2101 C C . VAL A 1 279 ? 12.680 -16.747 15.693 1.00 65.56 279 VAL A C 1
ATOM 2103 O O . VAL A 1 279 ? 12.883 -17.865 16.165 1.00 65.56 279 VAL A O 1
ATOM 2106 N N . GLU A 1 280 ? 11.495 -16.419 15.174 1.00 72.81 280 GLU A N 1
ATOM 2107 C CA . GLU A 1 280 ? 10.391 -17.370 15.107 1.00 72.81 280 GLU A CA 1
ATOM 2108 C C . GLU A 1 280 ? 10.679 -18.453 14.062 1.00 72.81 280 GLU A C 1
ATOM 2110 O O . GLU A 1 280 ? 10.864 -18.176 12.879 1.00 72.81 280 GLU A O 1
ATOM 2115 N N . GLU A 1 281 ? 10.689 -19.714 14.503 1.00 77.25 281 GLU A N 1
ATOM 2116 C CA . GLU A 1 281 ? 10.836 -20.865 13.614 1.00 77.25 281 GLU A CA 1
ATOM 2117 C C . GLU A 1 281 ? 9.594 -20.985 12.713 1.00 77.25 281 GLU A C 1
ATOM 2119 O O . GLU A 1 281 ? 8.603 -21.644 13.048 1.00 77.25 281 GLU A O 1
ATOM 2124 N N . CYS A 1 282 ? 9.630 -20.331 11.552 1.00 80.12 282 CYS A N 1
ATOM 2125 C CA . CYS A 1 282 ? 8.610 -20.496 10.532 1.00 80.12 282 CYS A CA 1
ATOM 2126 C C . CYS A 1 282 ? 8.859 -21.781 9.736 1.00 80.12 282 CYS A C 1
ATOM 2128 O O . CYS A 1 282 ? 9.974 -22.088 9.326 1.00 80.12 282 CYS A O 1
ATOM 2130 N N . VAL A 1 283 ? 7.797 -22.549 9.482 1.00 80.00 283 VAL A N 1
ATOM 2131 C CA . VAL A 1 283 ? 7.894 -23.812 8.725 1.00 80.00 283 VAL A CA 1
ATOM 2132 C C . VAL A 1 283 ? 7.865 -23.582 7.207 1.00 80.00 283 VAL A C 1
ATOM 2134 O O . VAL A 1 283 ? 8.141 -24.506 6.447 1.00 80.00 283 VAL A O 1
ATOM 2137 N N . GLY A 1 284 ? 7.509 -22.376 6.755 1.00 80.38 284 GLY A N 1
ATOM 2138 C CA . GLY A 1 284 ? 7.349 -22.067 5.332 1.00 80.38 284 GLY A CA 1
ATOM 2139 C C . GLY A 1 284 ? 8.605 -21.535 4.634 1.00 80.38 284 GLY A C 1
ATOM 2140 O O . GLY A 1 284 ? 8.613 -21.485 3.407 1.00 80.38 284 GLY A O 1
ATOM 2141 N N . HIS A 1 285 ? 9.662 -21.187 5.373 1.00 87.06 285 HIS A N 1
ATOM 2142 C CA . HIS A 1 285 ? 10.948 -20.756 4.817 1.00 87.06 285 HIS A CA 1
ATOM 2143 C C . HIS A 1 285 ? 12.120 -21.232 5.683 1.00 87.06 285 HIS A C 1
ATOM 2145 O O . HIS A 1 285 ? 11.940 -21.704 6.804 1.00 87.06 285 HIS A O 1
ATOM 2151 N N . ASP A 1 286 ? 13.341 -21.117 5.157 1.00 86.94 286 ASP A N 1
ATOM 2152 C CA . ASP A 1 286 ? 14.551 -21.361 5.944 1.00 86.94 286 ASP A CA 1
ATOM 2153 C C . ASP A 1 286 ? 14.767 -20.191 6.910 1.00 86.94 286 ASP A C 1
ATOM 2155 O O . ASP A 1 286 ? 15.230 -19.139 6.485 1.00 86.94 286 ASP A O 1
ATOM 2159 N N . TYR A 1 287 ? 14.381 -20.356 8.177 1.00 85.94 287 TYR A N 1
ATOM 2160 C CA . TYR A 1 287 ? 14.496 -19.331 9.225 1.00 85.94 287 TYR A CA 1
ATOM 2161 C C . TYR A 1 287 ? 15.944 -19.065 9.675 1.00 85.94 287 TYR A C 1
ATOM 2163 O O . TYR A 1 287 ? 16.192 -18.140 10.440 1.00 85.94 287 TYR A O 1
ATOM 2171 N N . ILE A 1 288 ? 16.911 -19.881 9.237 1.00 87.25 288 ILE A N 1
ATOM 2172 C CA . ILE A 1 288 ? 18.337 -19.672 9.534 1.00 87.25 288 ILE A CA 1
ATOM 2173 C C . ILE A 1 288 ? 18.947 -18.671 8.542 1.00 87.25 288 ILE A C 1
ATOM 2175 O O . ILE A 1 288 ? 19.966 -18.042 8.831 1.00 87.25 288 ILE A O 1
ATOM 2179 N N . ARG A 1 289 ? 18.347 -18.538 7.356 1.00 90.56 289 ARG A N 1
ATOM 2180 C CA . ARG A 1 289 ? 18.802 -17.619 6.317 1.00 90.56 289 ARG A CA 1
ATOM 2181 C C . ARG A 1 289 ? 18.259 -16.219 6.579 1.00 90.56 289 ARG A C 1
ATOM 2183 O O . ARG A 1 289 ? 17.069 -16.045 6.793 1.00 90.56 289 ARG A O 1
ATOM 2190 N N . GLU A 1 290 ? 19.133 -15.227 6.454 1.00 92.31 290 GLU A N 1
ATOM 2191 C CA . GLU A 1 290 ? 18.727 -13.828 6.340 1.00 92.31 290 GLU A CA 1
ATOM 2192 C C . GLU A 1 290 ? 18.367 -13.527 4.879 1.00 92.31 290 GLU A C 1
ATOM 2194 O O . GLU A 1 290 ? 19.185 -13.707 3.973 1.00 92.31 290 GLU A O 1
ATOM 2199 N N . TYR A 1 291 ? 17.132 -13.093 4.650 1.00 92.25 291 TYR A N 1
ATOM 2200 C CA . TYR A 1 291 ? 16.612 -12.635 3.372 1.00 92.25 291 TYR A CA 1
ATOM 2201 C C . TYR A 1 291 ? 16.676 -11.113 3.294 1.00 92.25 291 TYR A C 1
ATOM 2203 O O . TYR A 1 291 ? 16.174 -10.389 4.156 1.00 92.25 291 TYR A O 1
ATOM 2211 N N . THR A 1 292 ? 17.236 -10.620 2.201 1.00 92.44 292 THR A N 1
ATOM 2212 C CA . THR A 1 292 ? 17.084 -9.224 1.779 1.00 92.44 292 THR A CA 1
ATOM 2213 C C . THR A 1 292 ? 15.659 -8.953 1.288 1.00 92.44 292 THR A C 1
ATOM 2215 O O . THR A 1 292 ? 14.927 -9.883 0.936 1.00 92.44 292 THR A O 1
ATOM 2218 N N . LYS A 1 293 ? 15.248 -7.678 1.218 1.00 90.81 293 LYS A N 1
ATOM 2219 C CA . LYS A 1 293 ? 13.935 -7.284 0.670 1.00 90.81 293 LYS A CA 1
ATOM 2220 C C . LYS A 1 293 ? 13.714 -7.886 -0.721 1.00 90.81 293 LYS A C 1
ATOM 2222 O O . LYS A 1 293 ? 12.645 -8.416 -1.017 1.00 90.81 293 LYS A O 1
ATOM 2227 N N . GLU A 1 294 ? 14.739 -7.847 -1.562 1.00 90.00 294 GLU A N 1
ATOM 2228 C CA . GLU A 1 294 ? 14.702 -8.340 -2.934 1.00 90.00 294 GLU A CA 1
ATOM 2229 C C . GLU A 1 294 ? 14.560 -9.866 -2.988 1.00 90.00 294 GLU A C 1
ATOM 2231 O O . GLU A 1 294 ? 13.875 -10.399 -3.863 1.00 90.00 294 GLU A O 1
ATOM 2236 N N . GLU A 1 295 ? 15.194 -10.585 -2.059 1.00 91.38 295 GLU A N 1
ATOM 2237 C CA . GLU A 1 295 ? 15.033 -12.034 -1.926 1.00 91.38 295 GLU A CA 1
ATOM 2238 C C . GLU A 1 295 ? 13.647 -12.396 -1.403 1.00 91.38 295 GLU A C 1
ATOM 2240 O O . GLU A 1 295 ? 13.024 -13.290 -1.972 1.00 91.38 295 GLU A O 1
ATOM 2245 N N . MET A 1 296 ? 13.128 -11.670 -0.408 1.00 92.19 296 MET A N 1
ATOM 2246 C CA . MET A 1 296 ? 11.770 -11.880 0.096 1.00 92.19 296 MET A CA 1
ATOM 2247 C C . MET A 1 296 ? 10.735 -11.697 -1.014 1.00 92.19 296 MET A C 1
ATOM 2249 O O . MET A 1 296 ? 9.882 -12.551 -1.228 1.00 92.19 296 MET A O 1
ATOM 2253 N N . LEU A 1 297 ? 10.842 -10.613 -1.780 1.00 91.12 297 LEU A N 1
ATOM 2254 C CA . LEU A 1 297 ? 9.958 -10.342 -2.911 1.00 91.12 297 LEU A CA 1
ATOM 2255 C C . LEU A 1 297 ? 10.060 -11.408 -4.010 1.00 91.12 297 LEU A C 1
ATOM 2257 O O . LEU A 1 297 ? 9.057 -11.774 -4.618 1.00 91.12 297 LEU A O 1
ATOM 2261 N N . ARG A 1 298 ? 11.260 -11.930 -4.274 1.00 88.69 298 ARG A N 1
ATOM 2262 C CA . ARG A 1 298 ? 11.474 -12.943 -5.315 1.00 88.69 298 ARG A CA 1
ATOM 2263 C C . ARG A 1 298 ? 11.000 -14.336 -4.905 1.00 88.69 298 ARG A C 1
ATOM 2265 O O . ARG A 1 298 ? 10.512 -15.078 -5.759 1.00 88.69 298 ARG A O 1
ATOM 2272 N N . GLU A 1 299 ? 11.229 -14.713 -3.650 1.00 88.75 299 GLU A N 1
ATOM 2273 C CA . GLU A 1 299 ? 10.968 -16.059 -3.128 1.00 88.75 299 GLU A CA 1
ATOM 2274 C C . GLU A 1 299 ? 9.570 -16.197 -2.519 1.00 88.75 299 GLU A C 1
ATOM 2276 O O . GLU A 1 299 ? 8.992 -17.274 -2.611 1.00 88.75 299 GLU A O 1
ATOM 2281 N N . PHE A 1 300 ? 8.995 -15.121 -1.979 1.00 90.75 300 PHE A N 1
ATOM 2282 C CA . PHE A 1 300 ? 7.714 -15.127 -1.253 1.00 90.75 300 PHE A CA 1
ATOM 2283 C C . PHE A 1 300 ? 6.687 -14.140 -1.820 1.00 90.75 300 PHE A C 1
ATOM 2285 O O . PHE A 1 300 ? 5.562 -14.056 -1.329 1.00 90.75 300 PHE A O 1
ATOM 2292 N N . GLY A 1 301 ? 7.055 -13.358 -2.838 1.00 91.56 301 GLY A N 1
ATOM 2293 C CA . GLY A 1 301 ? 6.123 -12.487 -3.545 1.00 91.56 301 GLY A CA 1
ATOM 2294 C C . GLY A 1 301 ? 5.280 -13.279 -4.538 1.00 91.56 301 GLY A C 1
ATOM 2295 O O . GLY A 1 301 ? 5.806 -14.063 -5.334 1.00 91.56 301 GLY A O 1
ATOM 2296 N N . HIS A 1 302 ? 3.972 -13.050 -4.507 1.00 91.19 302 HIS A N 1
ATOM 2297 C CA . HIS A 1 302 ? 3.010 -13.590 -5.459 1.00 91.19 302 HIS A CA 1
ATOM 2298 C C . HIS A 1 302 ? 2.323 -12.449 -6.189 1.00 91.19 302 HIS A C 1
ATOM 2300 O O . HIS A 1 302 ? 1.857 -11.500 -5.558 1.00 91.19 302 HIS A O 1
ATOM 2306 N N . ARG A 1 303 ? 2.228 -12.546 -7.516 1.00 93.19 303 ARG A N 1
ATOM 2307 C CA . ARG A 1 303 ? 1.450 -11.585 -8.300 1.00 93.19 303 ARG A CA 1
ATOM 2308 C C . ARG A 1 303 ? -0.034 -11.816 -8.071 1.00 93.19 303 ARG A C 1
ATOM 2310 O O . ARG A 1 303 ? -0.494 -12.952 -8.132 1.00 93.19 303 ARG A O 1
ATOM 2317 N N . VAL A 1 304 ? -0.773 -10.736 -7.866 1.00 93.94 304 VAL A N 1
ATOM 2318 C CA . VAL A 1 304 ? -2.233 -10.770 -7.828 1.00 93.94 304 VAL A CA 1
ATOM 2319 C C . VAL A 1 304 ? -2.761 -10.601 -9.245 1.00 93.94 304 VAL A C 1
ATOM 2321 O O . VAL A 1 304 ? -2.356 -9.672 -9.952 1.00 93.94 304 VAL A O 1
ATOM 2324 N N . VAL A 1 305 ? -3.663 -11.487 -9.653 1.00 95.12 305 VAL A N 1
ATOM 2325 C CA . VAL A 1 305 ? -4.305 -11.461 -10.970 1.00 95.12 305 VAL A CA 1
ATOM 2326 C C . VAL A 1 305 ? -5.822 -11.554 -10.847 1.00 95.12 305 VAL A C 1
ATOM 2328 O O . VAL A 1 305 ? -6.336 -12.185 -9.930 1.00 95.12 305 VAL A O 1
ATOM 2331 N N . ASP A 1 306 ? -6.544 -10.922 -11.762 1.00 95.06 306 ASP A N 1
ATOM 2332 C CA . ASP A 1 306 ? -7.993 -11.046 -11.880 1.00 95.06 306 ASP A CA 1
ATOM 2333 C C . ASP A 1 306 ? -8.407 -12.390 -12.508 1.00 95.06 306 ASP A C 1
ATOM 2335 O O . ASP A 1 306 ? -7.578 -13.246 -12.839 1.00 95.06 306 ASP A O 1
ATOM 2339 N N . THR A 1 307 ? -9.714 -12.585 -12.692 1.00 92.50 307 THR A N 1
ATOM 2340 C CA . THR A 1 307 ? -10.281 -13.797 -13.307 1.00 92.50 307 THR A CA 1
ATOM 2341 C C . THR A 1 307 ? -9.775 -14.080 -14.721 1.00 92.50 307 THR A C 1
ATOM 2343 O O . THR A 1 307 ? -9.820 -15.229 -15.160 1.00 92.50 307 THR A O 1
ATOM 2346 N N . ASP A 1 308 ? -9.305 -13.054 -15.427 1.00 93.44 308 ASP A N 1
ATOM 2347 C CA . ASP A 1 308 ? -8.793 -13.139 -16.792 1.00 93.44 308 ASP A CA 1
ATOM 2348 C C . ASP A 1 308 ? -7.254 -13.269 -16.830 1.00 93.44 308 ASP A C 1
ATOM 2350 O O . ASP A 1 308 ? -6.663 -13.405 -17.905 1.00 93.44 308 ASP A O 1
ATOM 2354 N N . GLY A 1 309 ? -6.591 -13.279 -15.666 1.00 91.94 309 GLY A N 1
ATOM 2355 C CA . GLY A 1 309 ? -5.138 -13.378 -15.529 1.00 91.94 309 GLY A CA 1
ATOM 2356 C C . GLY A 1 309 ? -4.399 -12.043 -15.681 1.00 91.94 309 GLY A C 1
ATOM 2357 O O . GLY A 1 309 ? -3.168 -12.031 -15.790 1.00 91.94 309 GLY A O 1
ATOM 2358 N N . PHE A 1 310 ? -5.110 -10.915 -15.703 1.00 92.88 310 PHE A N 1
ATOM 2359 C CA . PHE A 1 310 ? -4.521 -9.580 -15.769 1.00 92.88 310 PHE A CA 1
ATOM 2360 C C . PHE A 1 310 ? -4.284 -9.000 -14.377 1.00 92.88 310 PHE A C 1
ATOM 2362 O O . PHE A 1 310 ? -4.857 -9.438 -13.387 1.00 92.88 310 PHE A O 1
ATOM 2369 N N . ALA A 1 311 ? -3.407 -8.000 -14.283 1.00 92.94 311 ALA A N 1
ATOM 2370 C CA . ALA A 1 311 ? -3.224 -7.288 -13.025 1.00 92.94 311 ALA A CA 1
ATOM 2371 C C . ALA A 1 311 ? -4.512 -6.514 -12.671 1.00 92.94 311 ALA A C 1
ATOM 2373 O O . ALA A 1 311 ? -5.029 -5.803 -13.540 1.00 92.94 311 ALA A O 1
ATOM 2374 N N . PRO A 1 312 ? -5.005 -6.592 -11.421 1.00 94.69 312 PRO A N 1
ATOM 2375 C CA . PRO A 1 312 ? -6.205 -5.872 -11.015 1.00 94.69 312 PRO A CA 1
ATOM 2376 C C . PRO A 1 312 ? -6.024 -4.353 -11.128 1.00 94.69 312 PRO A C 1
ATOM 2378 O O . PRO A 1 312 ? -4.911 -3.819 -11.150 1.00 94.69 312 PRO A O 1
ATOM 2381 N N . SER A 1 313 ? -7.139 -3.624 -11.190 1.00 95.44 313 SER A N 1
ATOM 2382 C CA . SER A 1 313 ? -7.097 -2.164 -11.258 1.00 95.44 313 SER A CA 1
ATOM 2383 C C . SER A 1 313 ? -6.637 -1.547 -9.930 1.00 95.44 313 SER A C 1
ATOM 2385 O O . SER A 1 313 ? -6.898 -2.075 -8.849 1.00 95.44 313 SER A O 1
ATOM 2387 N N . MET A 1 314 ? -5.998 -0.376 -10.004 1.00 95.19 314 MET A N 1
ATOM 2388 C CA . MET A 1 314 ? -5.621 0.417 -8.823 1.00 95.19 314 MET A CA 1
ATOM 2389 C C . MET A 1 314 ? -6.824 0.689 -7.903 1.00 95.19 314 MET A C 1
ATOM 2391 O O . MET A 1 314 ? -6.717 0.574 -6.685 1.00 95.19 314 MET A O 1
ATOM 2395 N N . GLU A 1 315 ? -7.987 1.015 -8.477 1.00 96.56 315 GLU A N 1
ATOM 2396 C CA . GLU A 1 315 ? -9.215 1.268 -7.712 1.00 96.56 315 GLU A CA 1
ATOM 2397 C C . GLU A 1 315 ? -9.647 0.038 -6.905 1.00 96.56 315 GLU A C 1
ATOM 2399 O O . GLU A 1 315 ? -9.984 0.153 -5.724 1.00 96.56 315 GLU A O 1
ATOM 2404 N N . TRP A 1 316 ? -9.578 -1.148 -7.516 1.00 96.00 316 TRP A N 1
ATOM 2405 C CA . TRP A 1 316 ? -9.905 -2.396 -6.839 1.00 96.00 316 TRP A CA 1
ATOM 2406 C C . TRP A 1 316 ? -8.945 -2.667 -5.677 1.00 96.00 316 TRP A C 1
ATOM 2408 O O . TRP A 1 316 ? -9.400 -2.980 -4.576 1.00 96.00 316 TRP A O 1
ATOM 2418 N N . VAL A 1 317 ? -7.639 -2.462 -5.881 1.00 96.06 317 VAL A N 1
ATOM 2419 C CA . VAL A 1 317 ? -6.614 -2.672 -4.845 1.00 96.06 317 VAL A CA 1
ATOM 2420 C C . VAL A 1 317 ? -6.811 -1.736 -3.655 1.00 96.06 317 VAL A C 1
ATOM 2422 O O . VAL A 1 317 ? -6.802 -2.180 -2.505 1.00 96.06 317 VAL A O 1
ATOM 2425 N N . LEU A 1 318 ? -7.069 -0.450 -3.908 1.00 94.88 318 LEU A N 1
ATOM 2426 C CA . LEU A 1 318 ? -7.376 0.514 -2.850 1.00 94.88 318 LEU A CA 1
ATOM 2427 C C . LEU A 1 318 ? -8.632 0.106 -2.068 1.00 94.88 318 LEU A C 1
ATOM 2429 O O . LEU A 1 318 ? -8.648 0.173 -0.836 1.00 94.88 318 LEU A O 1
ATOM 2433 N N . ALA A 1 319 ? -9.669 -0.367 -2.761 1.00 95.56 319 ALA A N 1
ATOM 2434 C CA . ALA A 1 319 ? -10.890 -0.839 -2.122 1.00 95.56 319 ALA A CA 1
ATOM 2435 C C . ALA A 1 319 ? -10.659 -2.118 -1.292 1.00 95.56 319 ALA A C 1
ATOM 2437 O O . ALA A 1 319 ? -11.189 -2.228 -0.182 1.00 95.56 319 ALA A O 1
ATOM 2438 N N . ALA A 1 320 ? -9.852 -3.060 -1.788 1.00 95.25 320 ALA A N 1
ATOM 2439 C CA . ALA A 1 320 ? -9.485 -4.293 -1.093 1.00 95.25 320 ALA A CA 1
ATOM 2440 C C . ALA A 1 320 ? -8.695 -4.003 0.194 1.00 95.25 320 ALA A C 1
ATOM 2442 O O . ALA A 1 320 ? -9.072 -4.471 1.273 1.00 95.25 320 ALA A O 1
ATOM 2443 N N . ASN A 1 321 ? -7.676 -3.144 0.117 1.00 96.25 321 ASN A N 1
ATOM 2444 C CA . ASN A 1 321 ? -6.906 -2.707 1.283 1.00 96.25 321 ASN A CA 1
ATOM 2445 C C . ASN A 1 321 ? -7.778 -1.920 2.283 1.00 96.25 321 ASN A C 1
ATOM 2447 O O . ASN A 1 321 ? -7.654 -2.089 3.498 1.00 96.25 321 ASN A O 1
ATOM 2451 N N . GLY A 1 322 ? -8.730 -1.113 1.801 1.00 94.12 322 GLY A N 1
ATOM 2452 C CA . GLY A 1 322 ? -9.713 -0.434 2.652 1.00 94.12 322 GLY A CA 1
ATOM 2453 C C . GLY A 1 322 ? -10.631 -1.404 3.413 1.00 94.12 322 GLY A C 1
ATOM 2454 O O . GLY A 1 322 ? -10.922 -1.196 4.600 1.00 94.12 322 GLY A O 1
ATOM 2455 N N . ARG A 1 323 ? -11.056 -2.502 2.769 1.00 94.19 323 ARG A N 1
ATOM 2456 C CA . ARG A 1 323 ? -11.819 -3.584 3.420 1.00 94.19 323 ARG A CA 1
ATOM 2457 C C . ARG A 1 323 ? -10.987 -4.286 4.491 1.00 94.19 323 ARG A C 1
ATOM 2459 O O . ARG A 1 323 ? -11.485 -4.464 5.603 1.00 94.19 323 ARG A O 1
ATOM 2466 N N . LEU A 1 324 ? -9.725 -4.594 4.197 1.00 92.94 324 LEU A N 1
ATOM 2467 C CA . LEU A 1 324 ? -8.786 -5.197 5.146 1.00 92.94 324 LEU A CA 1
ATOM 2468 C C . LEU A 1 324 ? -8.618 -4.336 6.409 1.00 92.94 324 LEU A C 1
ATOM 2470 O O . LEU A 1 324 ? -8.761 -4.834 7.529 1.00 92.94 324 LEU A O 1
ATOM 2474 N N . ALA A 1 325 ? -8.406 -3.027 6.242 1.00 90.25 325 ALA A N 1
ATOM 2475 C CA . ALA A 1 325 ? -8.295 -2.084 7.356 1.00 90.25 325 ALA A CA 1
ATOM 2476 C C . ALA A 1 325 ? -9.580 -2.029 8.204 1.00 90.25 325 ALA A C 1
ATOM 2478 O O . ALA A 1 325 ? -9.531 -2.043 9.439 1.00 90.25 325 ALA A O 1
ATOM 2479 N N . THR A 1 326 ? -10.745 -2.028 7.549 1.00 91.12 326 THR A N 1
ATOM 2480 C CA . THR A 1 326 ? -12.052 -2.037 8.225 1.00 91.12 326 THR A CA 1
ATOM 2481 C C . THR A 1 326 ? -12.262 -3.321 9.029 1.00 91.12 326 THR A C 1
ATOM 2483 O O . THR A 1 326 ? -12.736 -3.277 10.168 1.00 91.12 326 THR A O 1
ATOM 2486 N N . GLU A 1 327 ? -11.899 -4.472 8.468 1.00 90.19 327 GLU A N 1
ATOM 2487 C CA . GLU A 1 327 ? -12.046 -5.764 9.135 1.00 90.19 327 GLU A CA 1
ATOM 2488 C C . GLU A 1 327 ? -11.092 -5.893 10.326 1.00 90.19 327 GLU A C 1
ATOM 2490 O O . GLU A 1 327 ? -11.501 -6.333 11.405 1.00 90.19 327 GLU A O 1
ATOM 2495 N N . LYS A 1 328 ? -9.851 -5.409 10.193 1.00 87.44 328 LYS A N 1
ATOM 2496 C CA . LYS A 1 328 ? -8.903 -5.307 11.309 1.00 87.44 328 LYS A CA 1
ATOM 2497 C C . LYS A 1 328 ? -9.479 -4.474 12.452 1.00 87.44 328 LYS A C 1
ATOM 2499 O O . LYS A 1 328 ? -9.472 -4.915 13.602 1.00 87.44 328 LYS A O 1
ATOM 2504 N N . PHE A 1 329 ? -10.046 -3.309 12.143 1.00 87.94 329 PHE A N 1
ATOM 2505 C CA . PHE A 1 329 ? -10.691 -2.456 13.139 1.00 87.94 329 PHE A CA 1
ATOM 2506 C C . PHE A 1 329 ? -11.855 -3.169 13.847 1.00 87.94 329 PHE A C 1
ATOM 2508 O O . PHE A 1 329 ? -11.949 -3.139 15.078 1.00 87.94 329 PHE A O 1
ATOM 2515 N N . ARG A 1 330 ? -12.706 -3.882 13.099 1.00 89.50 330 ARG A N 1
ATOM 2516 C CA . ARG A 1 330 ? -13.806 -4.682 13.665 1.00 89.50 330 ARG A CA 1
ATOM 2517 C C . ARG A 1 330 ? -13.310 -5.801 14.579 1.00 89.50 330 ARG A C 1
ATOM 2519 O O . ARG A 1 330 ? -13.891 -6.001 15.648 1.00 89.50 330 ARG A O 1
ATOM 2526 N N . ARG A 1 331 ? -12.245 -6.514 14.199 1.00 87.56 331 ARG A N 1
ATOM 2527 C CA . ARG A 1 331 ? -11.629 -7.560 15.034 1.00 87.56 331 ARG A CA 1
ATOM 2528 C C . ARG A 1 331 ? -11.111 -6.983 16.347 1.00 87.56 331 ARG A C 1
ATOM 2530 O O . ARG A 1 331 ? -11.458 -7.504 17.404 1.00 87.56 331 ARG A O 1
ATOM 2537 N N . SER A 1 332 ? -10.394 -5.862 16.297 1.00 8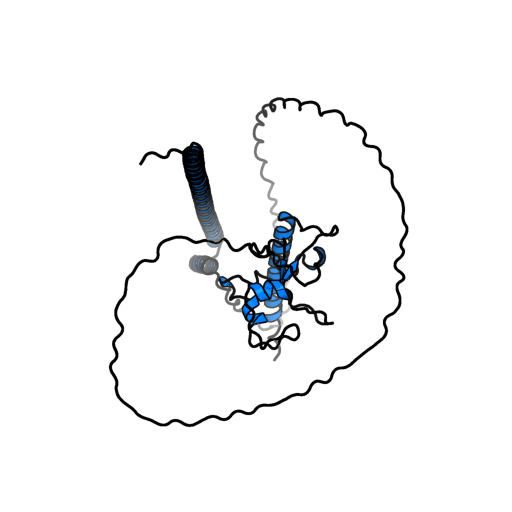6.88 332 SER A N 1
ATOM 2538 C CA . SER A 1 332 ? -9.897 -5.178 17.497 1.00 86.88 332 SER A CA 1
ATOM 2539 C C . SER A 1 332 ? -11.024 -4.773 18.452 1.00 86.88 332 SER A C 1
ATOM 2541 O O . SER A 1 332 ? -10.904 -4.973 19.661 1.00 86.88 332 SER A O 1
ATOM 2543 N N . GLN A 1 333 ? -12.156 -4.277 17.936 1.00 88.56 333 GLN A N 1
ATOM 2544 C CA . GLN A 1 333 ? -13.318 -3.963 18.777 1.00 88.56 333 GLN A CA 1
ATOM 2545 C C . GLN A 1 333 ? -13.938 -5.200 19.440 1.00 88.56 333 GLN A C 1
ATOM 2547 O O . GLN A 1 333 ? -14.355 -5.132 20.598 1.00 88.56 333 GLN A O 1
ATOM 2552 N N . ARG A 1 334 ? -14.012 -6.334 18.729 1.00 89.25 334 ARG A N 1
ATOM 2553 C CA . ARG A 1 334 ? -14.541 -7.588 19.291 1.00 89.25 334 ARG A CA 1
ATOM 2554 C C . ARG A 1 334 ? -13.666 -8.101 20.429 1.00 89.25 334 ARG A C 1
ATOM 2556 O O . ARG A 1 334 ? -14.202 -8.436 21.482 1.00 89.25 334 ARG A O 1
ATOM 2563 N N . THR A 1 335 ? -12.345 -8.100 20.253 1.00 85.62 335 THR A N 1
ATOM 2564 C CA . THR A 1 335 ? -11.402 -8.534 21.295 1.00 85.62 335 THR A CA 1
ATOM 2565 C C . THR A 1 335 ? -11.518 -7.667 22.547 1.00 85.62 335 THR A C 1
ATOM 2567 O O . THR A 1 335 ? -11.594 -8.194 23.654 1.00 85.62 335 THR A O 1
ATOM 2570 N N . GLN A 1 336 ? -11.636 -6.344 22.389 1.00 82.56 336 GLN A N 1
ATOM 2571 C CA . GLN A 1 336 ? -11.808 -5.437 23.529 1.00 82.56 336 GLN A CA 1
ATOM 2572 C C . GLN A 1 336 ? -13.108 -5.682 24.307 1.00 82.56 336 GLN A C 1
ATOM 2574 O O . GLN A 1 336 ? -13.101 -5.586 25.531 1.00 82.56 336 GLN A O 1
ATOM 2579 N N . ARG A 1 337 ? -14.206 -6.033 23.625 1.00 81.19 337 ARG A N 1
ATOM 2580 C CA . ARG A 1 337 ? -15.483 -6.367 24.281 1.00 81.19 337 ARG A CA 1
ATOM 2581 C C . ARG A 1 337 ? -15.471 -7.738 24.962 1.00 81.19 337 ARG A C 1
ATOM 2583 O O . ARG A 1 337 ? -16.142 -7.908 25.972 1.00 81.19 337 ARG A O 1
ATOM 2590 N N . GLY A 1 338 ? -14.728 -8.707 24.424 1.00 76.38 338 GLY A N 1
ATOM 2591 C CA . GLY A 1 338 ? -14.612 -10.048 25.007 1.00 76.38 338 GLY A CA 1
ATOM 2592 C C . GLY A 1 338 ? -13.773 -10.089 26.287 1.00 76.38 338 GLY A C 1
ATOM 2593 O O . GLY A 1 338 ? -14.081 -10.849 27.198 1.00 76.38 338 GLY A O 1
ATOM 2594 N N . SER A 1 339 ? -12.747 -9.240 26.401 1.00 68.81 339 SER A N 1
ATOM 2595 C CA . SER A 1 339 ? -11.882 -9.205 27.589 1.00 68.81 339 SER A CA 1
ATOM 2596 C C . SER A 1 339 ? -12.515 -8.549 28.821 1.00 68.81 339 SER A C 1
ATOM 2598 O O . SER A 1 339 ? -11.981 -8.712 29.914 1.00 68.81 339 SER A O 1
ATOM 2600 N N . SER A 1 340 ? -13.635 -7.830 28.689 1.00 62.66 340 SER A N 1
ATOM 2601 C CA . SER A 1 340 ? -14.291 -7.163 29.824 1.00 62.66 340 SER A CA 1
ATOM 2602 C C . SER A 1 340 ? -15.395 -7.985 30.500 1.00 62.66 340 SER A C 1
ATOM 2604 O O . SER A 1 340 ? -15.976 -7.497 31.460 1.00 62.66 340 SER A O 1
ATOM 2606 N N . SER A 1 341 ? -15.721 -9.197 30.027 1.00 62.00 341 SER A N 1
ATOM 2607 C CA . SER A 1 341 ? -16.825 -10.005 30.585 1.00 62.00 341 SER A CA 1
ATOM 2608 C C . SER A 1 341 ? -16.377 -11.214 31.423 1.00 62.00 341 SER A C 1
ATOM 2610 O O . SER A 1 341 ? -17.176 -12.122 31.640 1.00 62.00 341 SER A O 1
ATOM 2612 N N . GLY A 1 342 ? -15.108 -11.275 31.844 1.00 53.78 342 GLY A N 1
ATOM 2613 C CA . GLY A 1 342 ? -14.497 -12.489 32.408 1.00 53.78 342 GLY A CA 1
ATOM 2614 C C . GLY A 1 342 ? -14.049 -12.442 33.873 1.00 53.78 342 GLY A C 1
ATOM 2615 O O . GLY A 1 342 ? -13.398 -13.388 34.301 1.00 53.78 342 GLY A O 1
ATOM 2616 N N . CYS A 1 343 ? -14.337 -11.385 34.640 1.00 53.19 343 CYS A N 1
ATOM 2617 C CA . CYS A 1 343 ? -13.767 -11.198 35.988 1.00 53.19 343 CYS A CA 1
ATOM 2618 C C . CYS A 1 343 ? -14.760 -11.192 37.169 1.00 53.19 343 CYS A C 1
ATOM 2620 O O . CYS A 1 343 ? -14.317 -10.984 38.293 1.00 53.19 343 CYS A O 1
ATOM 2622 N N . ASP A 1 344 ? -16.044 -11.512 36.972 1.00 52.44 344 ASP A N 1
ATOM 2623 C CA . ASP A 1 344 ? -17.045 -11.533 38.061 1.00 52.44 344 ASP A CA 1
ATOM 2624 C C . ASP A 1 344 ? -17.458 -12.950 38.486 1.00 52.44 344 ASP A C 1
ATOM 2626 O O . ASP A 1 344 ? -18.637 -13.309 38.506 1.00 52.44 344 ASP A O 1
ATOM 2630 N N . SER A 1 345 ? -16.493 -13.805 38.817 1.00 51.28 345 SER A N 1
ATOM 2631 C CA . SER A 1 345 ? -16.779 -15.079 39.488 1.00 51.28 345 SER A CA 1
ATOM 2632 C C . SER A 1 345 ? -15.568 -15.547 40.284 1.00 51.28 345 SER A C 1
ATOM 2634 O O . SER A 1 345 ? -14.796 -16.331 39.749 1.00 51.28 345 SER A O 1
ATOM 2636 N N . TYR A 1 346 ? -15.404 -15.066 41.521 1.00 47.31 346 TYR A N 1
ATOM 2637 C CA . TYR A 1 346 ? -14.906 -15.845 42.668 1.00 47.31 346 TYR A CA 1
ATOM 2638 C C . TYR A 1 346 ? -15.255 -15.167 43.991 1.00 47.31 346 TYR A C 1
ATOM 2640 O O . TYR A 1 346 ? -15.045 -13.938 44.098 1.00 47.31 346 TYR A O 1
#

Foldseek 3Di:
DDPPDPVVVVVVVVVVVVVVVVVVVVVVVVVVVVVVVVVVVVVVVVVVVVVVVVLVVVLVVLVVVCVVPNDPVVSVVVNVCVVVVDDDDDDPPDDDDDDDDDDDDDDDDDDDDDDDDDDDDDDDDDDDDDDDDDDDDDDDDDDDDDDDDDDDDDDDDDDDDDDDDDDDDDDDDDDDDDDDDDDDDDDDDDDDDDDDDDDDDDDDDDPPVPPLPQQDAPDEADEPVVCFLFAQWDDDPSNVLAIKTFWLAPDDPDDTDGDLDDCCDVVVPNVVQCVQQNPDPDPSDDNVDRDDPVRSCRHGIHQYAYPVRHHDDPVSSVNRSVSNVVVVVVVVVVVVVVVVPPPPDD

Secondary structure (DSSP, 8-state):
-----HHHHHHHHHHHHHHHHHHHHHHHHHHHHHHHHHHHHHHHHHHHHHHHHHHHHHHHHHHHHHHTT--HHHHHHHHHHHHTT--PPPP----------------PPPP----PPPPPPPPPPP-PPPPPPPPPPPPPPPPPPPPP---------PPP------------------------------------------------------PPP-SPPEEHHHHTTTS--EE-TTT-SSEEEEEE-SSSSSPPEE-SS-TT-GGGT-HHHHHHSSSS--SSS-TTSPPPHHHHHHHHEEEEE-TTSSPPPHHHHHHHHHHHHHHHHHHHHHHHHHTTSS----

Sequence (346 aa):
MAPTSSDDRLVAFTKTLEDMIERQFAGLIQAEFQRMNEEHDIQVRALKERLHEEKAQFLTTAKAAAASKISGDKLDALAKNLLEGKKEPPAESCGSMHMIKGDKLSASPVPIASTSAPAPAPPSAPTLPVPAPPPVPAPPSAPVPTKAKVTAKRSGIQPDFGPVTGSKTNKRQRVSFGLPVPAEPQGGAGARGSSTFRDESPASARADRAERKKYETKNADVPDWEAEGVEFIFEDQELNTGWIVLRCDLGGDKAPLKFTEDPFCPRAGWLAEDHFNGVEECVGHDYIREYTKEEMLREFGHRVVDTDGFAPSMEWVLAANGRLATEKFRRSQRTQRGSSSGCDSY

pLDDT: mean 70.0, std 21.56, range [31.88, 97.06]

Radius of gyration: 37.04 Å; chains: 1; bounding box: 110×72×101 Å